Protein AF-A0A376YF10-F1 (afdb_monomer)

Solvent-accessible surface area (backbone atoms only — not comparable to full-atom values): 12530 Å² total; per-residue (Å²): 129,76,69,78,78,48,92,85,43,65,91,75,44,65,82,52,39,36,73,60,43,71,84,66,62,49,87,93,63,48,27,43,78,55,54,90,72,41,51,52,45,80,69,51,89,59,56,48,44,50,29,31,44,40,37,32,80,75,30,57,32,28,37,41,33,42,42,69,19,31,55,74,66,35,80,88,33,72,34,60,39,63,56,38,54,54,52,50,52,46,50,53,52,39,29,72,55,46,30,66,91,78,29,73,56,71,73,51,74,42,80,64,52,16,29,36,34,30,56,50,64,77,93,67,71,67,63,67,63,43,49,75,72,67,58,83,62,94,56,51,67,59,55,52,48,50,39,50,52,34,40,52,44,55,71,31,86,86,52,40,54,74,64,60,49,51,53,53,48,61,62,57,59,73,51,46,69,63,48,47,52,47,45,48,62,68,71,39,45,83,80,42,92,48,89,79,54,60,68,50,54,51,63,71,75,46,84,68,83,74,92,83,84,130

Organism: Escherichia coli (NCBI:txid562)

Mean predicted aligned error: 7.01 Å

Radius of gyration: 19.51 Å; Cα contacts (8 Å, |Δi|>4): 265; chains: 1; bounding box: 48×49×46 Å

pLDDT: mean 87.83, std 16.63, range [29.92, 98.62]

Nearest PDB structures (foldseek):
  2pyw-assembly1_A  TM=8.552E-01  e=2.090E-15  Arabidopsis thaliana
  2pyw-assembly1_B  TM=8.668E-01  e=2.159E-14  Arabidopsis thaliana
  7szc-assembly2_C  TM=5.856E-01  e=1.640E-04  Homo sapiens
  4ocv-assembly1_A  TM=5.413E-01  e=2.505E-02  Bifidobacterium longum subsp. infantis ATCC 15697 = JCM 1222 = DSM 20088
  7mon-assembly1_A  TM=5.000E-01  e=7.360E-02  Homo sapiens

Foldseek 3Di:
DAPPQFPPEDDDDQVRVLVVCVVPADPVADLDDHSVQWGWDFDDPDFFWTWIWTHHPRFIKIKIFGDQATRNVPPVGGDHLCVLVVVVVLLVLLCVFLNCVLGWAWRDADSSHSMTMTHDPPPDDDPVVVVVVVDDDPCPCVSVVSSCCRRVCCQDVNNDPPVVNVVVCVVCVVVVRVVVVCCVQPVPVVPDPDDPCVVVCCCVVDPDPDPDDD

Sequence (214 aa):
MTDSIPSGYKPLTCDTLPGYLSSRLTPSCEPGGLPEEWKVSEVGDGNLNMVFIVEGTHKTIIVKQALPWLRAGGEGWPLSLSRAGFEYNVLCQEAKYAGHTLIPQVYFYDPEMALFAMEYLTPHVILRKELINGKKFPKLAEDIGRFLAQTLFNTSDIGMSAEQKKALTAEFALNHELCKITEDLISQSPITTLNGITGLLLSWTMPSIRPGLM

Secondary structure (DSSP, 8-state):
-PPPPPTT-----TTTHHHHHTTT--TTT---S-GGG-EEEE---SSSEEEEEEE-SS-EEEEEEE-SB-GGG-TTSB--TTHHHHHHHHHHHHHHHH-TTTSPPEEEEETTTTEEEEE--TT---HHHHHHTT---TTHHHHHHHHHHHHHHHTSTTTS-HHHHHHHHHHHTTTHHHHHHHIIIIIITTTS--TTTHHHHHHHH-----S---

InterPro domains:
  IPR011009 Protein kinase-like domain superfamily [SSF56112] (7-187)

Structure (mmCIF, N/CA/C/O backbone):
data_AF-A0A376YF10-F1
#
_entry.id   AF-A0A376YF10-F1
#
loop_
_atom_site.group_PDB
_atom_site.id
_atom_site.type_symbol
_atom_site.label_atom_id
_atom_site.label_alt_id
_atom_site.label_comp_id
_atom_site.label_asym_id
_atom_site.label_entity_id
_atom_site.label_seq_id
_atom_site.pdbx_PDB_ins_code
_atom_site.Cartn_x
_atom_site.Cartn_y
_atom_site.Cartn_z
_atom_site.occupancy
_atom_site.B_iso_or_equiv
_atom_site.auth_seq_id
_atom_site.auth_comp_id
_atom_site.auth_asym_id
_atom_site.auth_atom_id
_atom_site.pdbx_PDB_model_num
ATOM 1 N N . MET A 1 1 ? 14.741 10.176 -14.445 1.00 42.62 1 MET A N 1
ATOM 2 C CA . MET A 1 1 ? 15.501 8.928 -14.639 1.00 42.62 1 MET A CA 1
ATOM 3 C C . MET A 1 1 ? 14.600 7.850 -14.088 1.00 42.62 1 MET A C 1
ATOM 5 O O . MET A 1 1 ? 14.248 7.972 -12.929 1.00 42.62 1 MET A O 1
ATOM 9 N N . THR A 1 2 ? 14.134 6.902 -14.896 1.00 54.75 2 THR A N 1
ATOM 10 C CA . THR A 1 2 ? 13.473 5.714 -14.343 1.00 54.75 2 THR A CA 1
ATOM 11 C C . THR A 1 2 ? 14.503 5.012 -13.470 1.00 54.75 2 THR A C 1
ATOM 13 O O . THR A 1 2 ? 15.605 4.750 -13.966 1.00 54.75 2 THR A O 1
ATOM 16 N N . ASP A 1 3 ? 14.194 4.771 -12.197 1.00 66.00 3 ASP A N 1
ATOM 17 C CA . ASP A 1 3 ? 15.077 3.995 -11.327 1.00 66.00 3 ASP A CA 1
ATOM 18 C C . ASP A 1 3 ? 15.477 2.707 -12.055 1.00 66.00 3 ASP A C 1
ATOM 20 O O . ASP A 1 3 ? 14.639 2.035 -12.666 1.00 66.00 3 ASP A O 1
ATOM 24 N N . SER A 1 4 ? 16.773 2.390 -12.063 1.00 80.56 4 SER A N 1
ATOM 25 C CA . SER A 1 4 ? 17.239 1.151 -12.676 1.00 80.56 4 SER A CA 1
ATOM 26 C C . SER A 1 4 ? 16.579 -0.023 -11.961 1.00 80.56 4 SER A C 1
ATOM 28 O O . SER A 1 4 ? 16.679 -0.126 -10.738 1.00 80.56 4 SER A O 1
ATOM 30 N N . ILE A 1 5 ? 15.931 -0.908 -12.719 1.00 89.75 5 ILE A N 1
ATOM 31 C CA . ILE A 1 5 ? 15.355 -2.143 -12.181 1.00 89.75 5 ILE A CA 1
ATOM 32 C C . ILE A 1 5 ? 16.485 -2.925 -11.486 1.00 89.75 5 ILE A C 1
ATOM 34 O O . ILE A 1 5 ? 17.504 -3.187 -12.135 1.00 89.75 5 ILE A O 1
ATOM 38 N N . PRO A 1 6 ? 16.349 -3.280 -10.192 1.00 92.50 6 PRO A N 1
ATOM 39 C CA . PRO A 1 6 ? 17.364 -4.058 -9.488 1.00 92.50 6 PRO A CA 1
ATOM 40 C C . PRO A 1 6 ? 17.676 -5.361 -10.231 1.00 92.50 6 PRO A C 1
ATOM 42 O O . PRO A 1 6 ? 16.772 -6.011 -10.748 1.00 92.50 6 PRO A O 1
ATOM 45 N N . SER A 1 7 ? 18.941 -5.784 -10.266 1.00 90.44 7 SER A N 1
ATOM 46 C CA . SER A 1 7 ? 19.353 -6.990 -11.009 1.00 90.44 7 SER A CA 1
ATOM 47 C C . SER A 1 7 ? 18.679 -8.276 -10.515 1.00 90.44 7 SER A C 1
ATOM 49 O O . SER A 1 7 ? 18.508 -9.214 -11.291 1.00 90.44 7 SER A O 1
ATOM 51 N N . GLY A 1 8 ? 18.294 -8.320 -9.236 1.00 92.00 8 GLY A N 1
ATOM 52 C CA . GLY A 1 8 ? 17.556 -9.427 -8.627 1.00 92.00 8 GLY A CA 1
ATOM 53 C C . GLY A 1 8 ? 16.037 -9.362 -8.812 1.00 92.00 8 GLY A C 1
ATOM 54 O O . GLY A 1 8 ? 15.356 -10.344 -8.508 1.00 92.00 8 GLY A O 1
ATOM 55 N N . TYR A 1 9 ? 15.500 -8.244 -9.311 1.00 96.38 9 TYR A N 1
ATOM 56 C CA . TYR A 1 9 ? 14.062 -8.058 -9.460 1.00 96.38 9 TYR A CA 1
ATOM 57 C C . TYR A 1 9 ? 13.489 -9.005 -10.516 1.00 96.38 9 TYR A C 1
ATOM 59 O O . TYR A 1 9 ? 13.987 -9.107 -11.6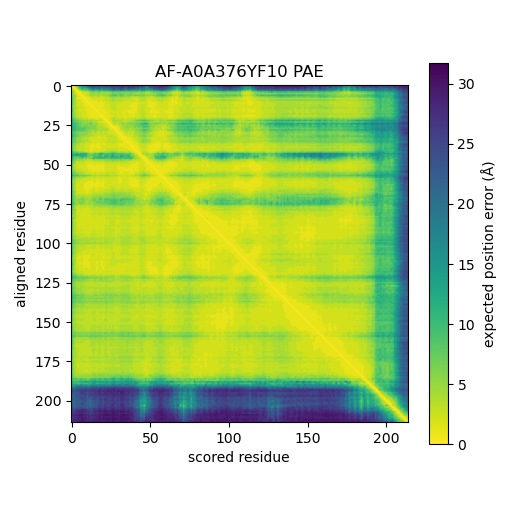39 1.00 96.38 9 TYR A O 1
ATOM 67 N N . LYS A 1 10 ? 12.367 -9.639 -10.178 1.00 95.25 10 LYS A N 1
ATOM 68 C CA . LYS A 1 10 ? 11.529 -10.374 -11.127 1.00 95.25 10 LYS A CA 1
ATOM 69 C C . LYS A 1 10 ? 10.056 -10.307 -10.712 1.00 95.25 10 LYS A C 1
ATOM 71 O O . LYS A 1 10 ? 9.764 -10.422 -9.517 1.00 95.25 10 LYS A O 1
ATOM 76 N N . PRO A 1 11 ? 9.114 -10.166 -11.660 1.00 95.69 11 PRO A N 1
ATOM 77 C CA . PRO A 1 11 ? 7.699 -10.351 -11.364 1.00 95.69 11 PRO A CA 1
ATOM 78 C C . PRO A 1 11 ? 7.460 -11.765 -10.825 1.00 95.69 11 PRO A C 1
ATOM 80 O O . PRO A 1 11 ? 7.869 -12.748 -11.446 1.00 95.69 11 PRO A O 1
ATOM 83 N N . LEU A 1 12 ? 6.834 -11.868 -9.656 1.00 97.00 12 LEU A N 1
ATOM 84 C CA . LEU A 1 12 ? 6.440 -13.148 -9.083 1.00 97.00 12 LEU A CA 1
ATOM 85 C C . LEU A 1 12 ? 5.111 -13.611 -9.683 1.00 97.00 12 LEU A C 1
ATOM 87 O O . LEU A 1 12 ? 4.303 -12.825 -10.173 1.00 97.00 12 LEU A O 1
ATOM 91 N N . THR A 1 13 ? 4.898 -14.917 -9.628 1.00 96.88 13 THR A N 1
ATOM 92 C CA . THR A 1 13 ? 3.695 -15.615 -10.092 1.00 96.88 13 THR A CA 1
ATOM 93 C C . THR A 1 13 ? 3.111 -16.432 -8.946 1.00 96.88 13 THR A C 1
ATOM 95 O O . THR A 1 13 ? 3.783 -16.646 -7.936 1.00 96.88 13 THR A O 1
ATOM 98 N N . CYS A 1 14 ? 1.892 -16.953 -9.112 1.00 97.25 14 CYS A N 1
ATOM 99 C CA . CYS A 1 14 ? 1.303 -17.874 -8.137 1.00 97.25 14 CYS A CA 1
ATOM 100 C C . CYS A 1 14 ? 2.216 -19.078 -7.835 1.00 97.25 14 CYS A C 1
ATOM 102 O O . CYS A 1 14 ? 2.284 -19.502 -6.687 1.00 97.25 14 CYS A O 1
ATOM 104 N N . ASP A 1 15 ? 2.978 -19.554 -8.825 1.00 96.75 15 ASP A N 1
ATOM 105 C CA . ASP A 1 15 ? 3.884 -20.702 -8.675 1.00 96.75 15 ASP A CA 1
ATOM 106 C C . ASP A 1 15 ? 5.210 -20.344 -7.986 1.00 96.75 15 ASP A C 1
ATOM 108 O O . ASP A 1 15 ? 5.786 -21.146 -7.255 1.00 96.75 15 ASP A O 1
ATOM 112 N N . THR A 1 16 ? 5.735 -19.139 -8.230 1.00 96.81 16 THR A N 1
ATOM 113 C CA . THR A 1 16 ? 7.063 -18.730 -7.731 1.00 96.81 16 THR A CA 1
ATOM 114 C C . THR A 1 16 ? 7.007 -18.003 -6.390 1.00 96.81 16 THR A C 1
ATOM 116 O O . THR A 1 16 ? 8.008 -17.967 -5.669 1.00 96.81 16 THR A O 1
ATOM 119 N N . LEU A 1 17 ? 5.850 -17.439 -6.035 1.00 97.00 17 LEU A N 1
ATOM 120 C CA . LEU A 1 17 ? 5.664 -16.670 -4.809 1.00 97.00 17 LEU A CA 1
ATOM 121 C C . LEU A 1 17 ? 5.880 -17.502 -3.529 1.00 97.00 17 LEU A C 1
ATOM 123 O O . LEU A 1 17 ? 6.618 -17.020 -2.667 1.00 97.00 17 LEU A O 1
ATOM 127 N N . PRO A 1 18 ? 5.346 -18.735 -3.377 1.00 96.44 18 PRO A N 1
ATOM 128 C CA . PRO A 1 18 ? 5.571 -19.525 -2.165 1.00 96.44 18 PRO A CA 1
ATOM 129 C C . PRO A 1 18 ? 7.051 -19.769 -1.865 1.00 96.44 18 PRO A C 1
ATOM 131 O O . PRO A 1 18 ? 7.511 -19.534 -0.748 1.00 96.44 18 PRO A O 1
ATOM 134 N N . GLY A 1 19 ? 7.822 -20.161 -2.886 1.00 95.31 19 GLY A N 1
ATOM 135 C CA . GLY A 1 19 ? 9.259 -20.398 -2.750 1.00 95.31 19 GLY A CA 1
ATOM 136 C C . GLY A 1 19 ? 10.055 -19.131 -2.429 1.00 95.31 19 GLY A C 1
ATOM 137 O O . GLY A 1 19 ? 11.066 -19.197 -1.739 1.00 95.31 19 GLY A O 1
ATOM 138 N N . TYR A 1 20 ? 9.600 -17.965 -2.893 1.00 95.25 20 TYR A N 1
ATOM 139 C CA . TYR A 1 20 ? 10.210 -16.685 -2.534 1.00 95.25 20 TYR A CA 1
ATOM 140 C C . TYR A 1 20 ? 9.914 -16.280 -1.077 1.00 95.25 20 TYR A C 1
ATOM 142 O O . TYR A 1 20 ? 10.802 -15.774 -0.382 1.00 95.25 20 TYR A O 1
ATOM 150 N N . LEU A 1 21 ? 8.683 -16.504 -0.608 1.00 94.88 21 LEU A N 1
ATOM 151 C CA . LEU A 1 21 ? 8.243 -16.135 0.739 1.00 94.88 21 LEU A CA 1
ATOM 152 C C . LEU A 1 21 ? 8.792 -17.064 1.828 1.00 94.88 21 LEU A C 1
ATOM 154 O O . LEU A 1 21 ? 9.070 -16.594 2.929 1.00 94.88 21 LEU A O 1
ATOM 158 N N . SER A 1 22 ? 8.980 -18.354 1.541 1.00 90.62 22 SER A N 1
ATOM 159 C CA . SER A 1 22 ? 9.376 -19.367 2.535 1.00 90.62 22 SER A CA 1
ATOM 160 C C . SER A 1 22 ? 10.639 -19.017 3.331 1.00 90.62 22 SER A C 1
ATOM 162 O O . SER A 1 22 ? 10.762 -19.408 4.487 1.00 90.62 22 SER A O 1
ATOM 164 N N . SER A 1 23 ? 11.556 -18.236 2.754 1.00 86.88 23 SER A N 1
ATOM 165 C CA . SER A 1 23 ? 12.791 -17.801 3.413 1.00 86.88 23 SER A CA 1
ATOM 166 C C . SER A 1 23 ? 12.739 -16.381 3.999 1.00 86.88 23 SER A C 1
ATOM 168 O O . SER A 1 23 ? 13.775 -15.868 4.417 1.00 86.88 23 SER A O 1
ATOM 170 N N . ARG A 1 24 ? 11.590 -15.695 3.942 1.00 87.38 24 ARG A N 1
ATOM 171 C CA . ARG A 1 24 ? 11.443 -14.259 4.276 1.00 87.38 24 ARG A CA 1
ATOM 172 C C . ARG A 1 24 ? 10.329 -13.962 5.273 1.00 87.38 24 ARG A C 1
ATOM 174 O O . ARG A 1 24 ? 10.275 -12.858 5.810 1.00 87.38 24 ARG A O 1
ATOM 181 N N . LEU A 1 25 ? 9.431 -14.915 5.506 1.00 85.00 25 LEU A N 1
ATOM 182 C CA . LEU A 1 25 ? 8.339 -14.736 6.451 1.00 85.00 25 LEU A CA 1
ATOM 183 C C . LEU A 1 25 ? 8.857 -14.775 7.889 1.00 85.00 25 LEU A C 1
ATOM 185 O O . LEU A 1 25 ? 9.733 -15.559 8.247 1.00 85.00 25 LEU A O 1
ATOM 189 N N . THR A 1 26 ? 8.282 -13.912 8.716 1.00 84.56 26 THR A N 1
ATOM 190 C CA . THR A 1 26 ? 8.461 -13.958 10.166 1.00 84.56 26 THR A CA 1
ATOM 191 C C . THR A 1 26 ? 7.311 -14.758 10.784 1.00 84.56 26 THR A C 1
ATOM 193 O O . THR A 1 26 ? 6.249 -14.871 10.165 1.00 84.56 26 THR A O 1
ATOM 196 N N . PRO A 1 27 ? 7.447 -15.257 12.027 1.00 84.12 27 PRO A N 1
ATOM 197 C CA . PRO A 1 27 ? 6.371 -16.006 12.680 1.00 84.12 27 PRO A CA 1
ATOM 198 C C . PRO A 1 27 ? 5.035 -15.248 12.765 1.00 84.12 27 PRO A C 1
ATOM 200 O O . PRO A 1 27 ? 3.975 -15.858 12.847 1.00 84.12 27 PRO A O 1
ATOM 203 N N . SER A 1 28 ? 5.052 -13.909 12.734 1.00 83.00 28 SER A N 1
ATOM 204 C CA . SER A 1 28 ? 3.830 -13.098 12.788 1.00 83.00 28 SER A CA 1
ATOM 205 C C . SER A 1 28 ? 3.033 -13.105 11.480 1.00 83.00 28 SER A C 1
ATOM 207 O O . SER A 1 28 ? 1.847 -12.766 11.493 1.00 83.00 28 SER A O 1
ATOM 209 N N . CYS A 1 29 ? 3.643 -13.486 10.357 1.00 87.38 29 CYS A N 1
ATOM 210 C CA . CYS A 1 29 ? 3.021 -13.490 9.034 1.00 87.38 29 CYS A CA 1
ATOM 211 C C . CYS A 1 29 ? 3.078 -14.841 8.324 1.00 87.38 29 CYS A C 1
ATOM 213 O O . CYS A 1 29 ? 2.695 -14.922 7.161 1.00 87.38 29 CYS A O 1
ATOM 215 N N . GLU A 1 30 ? 3.511 -15.889 9.016 1.00 90.88 30 GLU A N 1
ATOM 216 C CA . GLU A 1 30 ? 3.603 -17.235 8.469 1.00 90.88 30 GLU A CA 1
ATOM 217 C C . GLU A 1 30 ? 2.201 -17.807 8.162 1.00 90.88 30 GLU A C 1
ATOM 219 O O . GLU A 1 30 ? 1.379 -17.930 9.075 1.00 90.88 30 GLU A O 1
ATOM 224 N N . PRO A 1 31 ? 1.897 -18.167 6.896 1.00 92.31 31 PRO A N 1
ATOM 225 C CA . PRO A 1 31 ? 0.623 -18.792 6.530 1.00 92.31 31 PRO A CA 1
ATOM 226 C C . PRO A 1 31 ? 0.410 -20.169 7.180 1.00 92.31 31 PRO A C 1
ATOM 228 O O . PRO A 1 31 ? -0.731 -20.591 7.384 1.00 92.31 31 PRO A O 1
ATOM 231 N N . GLY A 1 32 ? 1.501 -20.856 7.532 1.00 91.88 32 GLY A N 1
ATOM 232 C CA . GLY A 1 32 ? 1.520 -22.210 8.083 1.00 91.88 32 GLY A CA 1
ATOM 233 C C . GLY A 1 32 ? 1.368 -23.302 7.017 1.00 91.88 32 GLY A C 1
ATOM 234 O O . GLY A 1 32 ? 0.804 -23.072 5.947 1.00 91.88 32 GLY A O 1
ATOM 235 N N . GLY A 1 33 ? 1.840 -24.514 7.327 1.00 92.06 33 GLY A N 1
ATOM 236 C CA . GLY A 1 33 ? 1.990 -25.595 6.340 1.00 92.06 33 GLY A CA 1
ATOM 237 C C . GLY A 1 33 ? 3.233 -25.405 5.469 1.00 92.06 33 GLY A C 1
ATOM 238 O O . GLY A 1 33 ? 3.975 -24.434 5.642 1.00 92.06 33 GLY A O 1
ATOM 239 N N . LEU A 1 34 ? 3.472 -26.334 4.547 1.00 93.19 34 LEU A N 1
ATOM 240 C CA . LEU A 1 34 ? 4.597 -26.227 3.617 1.00 93.19 34 LEU A CA 1
ATOM 241 C C . LEU A 1 34 ? 4.269 -25.231 2.485 1.00 93.19 34 LEU A C 1
ATOM 243 O O . LEU A 1 34 ? 3.105 -25.136 2.092 1.00 93.19 34 LEU A O 1
ATOM 247 N N . PRO A 1 35 ? 5.249 -24.489 1.932 1.00 93.50 35 PRO A N 1
ATOM 248 C CA . PRO A 1 35 ? 5.003 -23.526 0.853 1.00 93.50 35 PRO A CA 1
ATOM 249 C C . PRO A 1 35 ? 4.259 -24.109 -0.360 1.00 93.50 35 PRO A C 1
ATOM 251 O O . PRO A 1 35 ? 3.420 -23.438 -0.952 1.00 93.50 35 PRO A O 1
ATOM 254 N N . GLU A 1 36 ? 4.527 -25.364 -0.716 1.00 93.75 36 GLU A N 1
ATOM 255 C CA . GLU A 1 36 ? 3.853 -26.104 -1.789 1.00 93.75 36 GLU A CA 1
ATOM 256 C C . GLU A 1 36 ? 2.374 -26.428 -1.512 1.00 93.75 36 GLU A C 1
ATOM 258 O O . GLU A 1 36 ? 1.634 -26.759 -2.436 1.00 93.75 36 GLU A O 1
ATOM 263 N N . GLU A 1 37 ? 1.930 -26.328 -0.258 1.00 94.62 37 GLU A N 1
ATOM 264 C CA . GLU A 1 37 ? 0.535 -26.534 0.148 1.00 94.62 37 GLU A CA 1
ATOM 265 C C . GLU A 1 37 ? -0.274 -25.231 0.117 1.00 94.62 37 GLU A C 1
ATOM 267 O O . GLU A 1 37 ? -1.506 -25.262 0.217 1.00 94.62 37 GLU A O 1
ATOM 272 N N . TRP A 1 38 ? 0.394 -24.078 0.001 1.00 97.38 38 TRP A N 1
ATOM 273 C CA . TRP A 1 38 ? -0.282 -22.788 -0.000 1.00 97.38 38 TRP A CA 1
ATOM 274 C C . TRP A 1 38 ? -1.108 -22.603 -1.265 1.00 97.38 38 TRP A C 1
ATOM 276 O O . TRP A 1 38 ? -0.650 -22.827 -2.386 1.00 97.38 38 TRP A O 1
ATOM 286 N N . LYS A 1 39 ? -2.332 -22.105 -1.091 1.00 97.81 39 LYS A N 1
ATOM 287 C CA . LYS A 1 39 ? -3.155 -21.670 -2.218 1.00 97.81 39 LYS A CA 1
ATOM 288 C C . LYS A 1 39 ? -2.840 -20.215 -2.503 1.00 97.81 39 LYS A C 1
ATOM 290 O O . LYS A 1 39 ? -3.058 -19.349 -1.656 1.00 97.81 39 LYS A O 1
ATOM 295 N N . VAL A 1 40 ? -2.331 -19.953 -3.701 1.00 98.06 40 VAL A N 1
ATOM 296 C CA . VAL A 1 40 ? -2.000 -18.602 -4.147 1.00 98.06 40 VAL A CA 1
ATOM 297 C C . VAL A 1 40 ? -2.909 -18.202 -5.294 1.00 98.06 40 VAL A C 1
ATOM 299 O O . VAL A 1 40 ? -3.003 -18.908 -6.295 1.00 98.06 40 VAL A O 1
ATOM 302 N N . SER A 1 41 ? -3.549 -17.045 -5.169 1.00 97.44 41 SER A N 1
ATOM 303 C CA . SER A 1 41 ? -4.356 -16.451 -6.236 1.00 97.44 41 SER A CA 1
ATOM 304 C C . SER A 1 41 ? -3.977 -14.992 -6.442 1.00 97.44 41 SER A C 1
ATOM 306 O O . SER A 1 41 ? -3.793 -14.253 -5.480 1.00 97.44 41 SER A O 1
ATOM 308 N N . GLU A 1 42 ? -3.838 -14.569 -7.697 1.00 96.06 42 GLU A N 1
ATOM 309 C CA . GLU A 1 42 ? -3.688 -13.155 -8.043 1.00 96.06 42 GLU A CA 1
ATOM 310 C C . GLU A 1 42 ? -5.084 -12.544 -8.211 1.00 96.06 42 GLU A C 1
ATOM 312 O O . GLU A 1 42 ? -5.909 -13.062 -8.962 1.00 96.06 42 GLU A O 1
ATOM 317 N N . VAL A 1 43 ? -5.370 -11.480 -7.463 1.00 90.88 43 VAL A N 1
ATOM 318 C CA . VAL A 1 43 ? -6.711 -10.887 -7.329 1.00 90.88 43 VAL A CA 1
ATOM 319 C C . VAL A 1 43 ? -6.735 -9.382 -7.580 1.00 90.88 43 VAL A C 1
ATOM 321 O O . VAL A 1 43 ? -7.729 -8.723 -7.276 1.00 90.88 43 VAL A O 1
ATOM 324 N N . GLY A 1 44 ? -5.646 -8.801 -8.086 1.00 77.88 44 GLY A N 1
ATOM 325 C CA . GLY A 1 44 ? -5.567 -7.367 -8.312 1.00 77.88 44 GLY A CA 1
ATOM 326 C C . GLY A 1 44 ? -6.583 -6.906 -9.357 1.00 77.88 44 GLY A C 1
ATOM 327 O O . GLY A 1 44 ? -6.384 -7.100 -10.552 1.00 77.88 44 GLY A O 1
ATOM 328 N N . ASP A 1 45 ? -7.637 -6.224 -8.906 1.00 74.06 45 ASP A N 1
ATOM 329 C CA . ASP A 1 45 ? -8.606 -5.510 -9.751 1.00 74.06 45 ASP A CA 1
ATOM 330 C C . ASP A 1 45 ? -8.204 -4.039 -9.993 1.00 74.06 45 ASP A C 1
ATOM 332 O O . ASP A 1 45 ? -8.984 -3.244 -10.517 1.00 74.06 45 ASP A O 1
ATOM 336 N N . GLY A 1 46 ? -6.974 -3.676 -9.606 1.00 74.69 46 GLY A N 1
ATOM 337 C CA . GLY A 1 46 ? -6.410 -2.332 -9.699 1.00 74.69 46 GLY A CA 1
ATOM 338 C C . GLY A 1 46 ? -5.424 -2.134 -10.856 1.00 74.69 46 GLY A C 1
ATOM 339 O O . GLY A 1 46 ? -4.877 -3.071 -11.432 1.00 74.69 46 GLY A O 1
ATOM 340 N N . ASN A 1 47 ? -5.134 -0.867 -11.154 1.00 81.31 47 ASN A N 1
ATOM 341 C CA . ASN A 1 47 ? -4.458 -0.477 -12.396 1.00 81.31 47 ASN A CA 1
ATOM 342 C C . ASN A 1 47 ? -2.921 -0.540 -12.364 1.00 81.31 47 ASN A C 1
ATOM 344 O O . ASN A 1 47 ? -2.299 -0.389 -13.414 1.00 81.31 47 ASN A O 1
ATOM 348 N N . LEU A 1 48 ? -2.294 -0.691 -11.189 1.00 85.88 48 LEU A N 1
ATOM 349 C CA . LEU A 1 48 ? -0.849 -0.444 -11.019 1.00 85.88 48 LEU A CA 1
ATOM 350 C C . LEU A 1 48 ? -0.020 -1.674 -10.634 1.00 85.88 48 LEU A C 1
ATOM 352 O O . LEU A 1 48 ? 1.092 -1.825 -11.136 1.00 85.88 48 LEU A O 1
ATOM 356 N N . ASN A 1 49 ? -0.513 -2.507 -9.717 1.00 92.19 49 ASN A N 1
ATOM 357 C CA . ASN A 1 49 ? 0.296 -3.514 -9.022 1.00 92.19 49 ASN A CA 1
ATOM 358 C C . ASN A 1 49 ? -0.361 -4.902 -9.113 1.00 92.19 49 ASN A C 1
ATOM 360 O O . ASN A 1 49 ? -1.565 -5.017 -9.366 1.00 92.19 49 ASN A O 1
ATOM 364 N N . MET A 1 50 ? 0.431 -5.949 -8.884 1.00 95.12 50 MET A N 1
ATOM 365 C CA . MET A 1 50 ? -0.074 -7.304 -8.652 1.00 95.12 50 MET A CA 1
ATOM 366 C C . MET A 1 50 ? -0.428 -7.466 -7.176 1.00 95.12 50 MET A C 1
ATOM 368 O O . MET A 1 50 ? 0.282 -6.945 -6.310 1.00 95.12 50 MET A O 1
ATOM 372 N N . VAL A 1 51 ? -1.523 -8.170 -6.895 1.00 96.94 51 VAL A N 1
ATOM 373 C CA . VAL A 1 51 ? -1.968 -8.460 -5.527 1.00 96.94 51 VAL A CA 1
ATOM 374 C C . VAL A 1 51 ? -2.260 -9.945 -5.434 1.00 96.94 51 VAL A C 1
ATOM 376 O O . VAL A 1 51 ? -3.129 -10.446 -6.139 1.00 96.94 51 VAL A O 1
ATOM 379 N N . PHE A 1 52 ? -1.555 -10.638 -4.552 1.00 97.62 52 PHE A N 1
ATOM 380 C CA . PHE A 1 52 ? -1.721 -12.061 -4.314 1.00 97.62 52 PHE A CA 1
ATOM 381 C C . PHE A 1 52 ? -2.376 -12.291 -2.957 1.00 97.62 52 PHE A C 1
ATOM 383 O O . PHE A 1 52 ? -1.950 -11.707 -1.961 1.00 97.62 52 PHE A O 1
ATOM 390 N N . ILE A 1 53 ? -3.374 -13.167 -2.909 1.00 97.69 53 ILE A N 1
ATOM 391 C CA . ILE A 1 53 ? -3.813 -13.816 -1.675 1.00 97.69 53 ILE A CA 1
ATOM 392 C C . ILE A 1 53 ? -2.981 -15.088 -1.524 1.00 97.69 53 ILE A C 1
ATOM 394 O O . ILE A 1 53 ? -2.911 -15.886 -2.459 1.00 97.6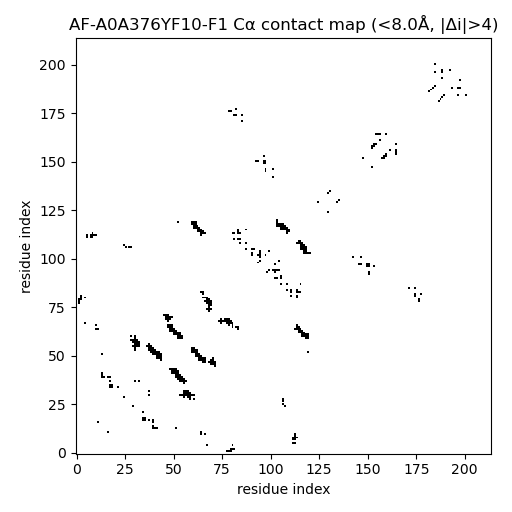9 53 ILE A O 1
ATOM 398 N N . VAL A 1 54 ? -2.364 -15.270 -0.358 1.00 97.75 54 VAL A N 1
ATOM 399 C CA . VAL A 1 54 ? -1.619 -16.480 0.011 1.00 97.75 54 VAL A CA 1
ATOM 400 C C . VAL A 1 54 ? -2.310 -17.111 1.212 1.00 97.75 54 VAL A C 1
ATOM 402 O O . VAL A 1 54 ? -2.254 -16.569 2.317 1.00 97.75 54 VAL A O 1
ATOM 405 N N . GLU A 1 55 ? -2.989 -18.234 0.993 1.00 97.62 55 GLU A N 1
ATOM 406 C CA . GLU A 1 55 ? -3.697 -18.994 2.025 1.00 97.62 55 GLU A CA 1
ATOM 407 C C . GLU A 1 55 ? -2.858 -20.198 2.456 1.00 97.62 55 GLU A C 1
ATOM 409 O O . GLU A 1 55 ? -2.612 -21.105 1.659 1.00 97.62 55 GLU A O 1
ATOM 414 N N . GLY A 1 56 ? -2.444 -20.212 3.723 1.00 96.12 56 GLY A N 1
ATOM 415 C CA . GLY A 1 56 ? -1.868 -21.387 4.369 1.00 96.12 56 GLY A CA 1
ATOM 416 C C . GLY A 1 56 ? -2.858 -22.053 5.321 1.00 96.12 56 GLY A C 1
ATOM 417 O O . GLY A 1 56 ? -4.050 -21.749 5.342 1.00 96.12 56 GLY A O 1
ATOM 418 N N . THR A 1 57 ? -2.359 -22.980 6.134 1.00 94.94 57 THR A N 1
ATOM 419 C CA . THR A 1 57 ? -3.193 -23.755 7.071 1.00 94.94 57 THR A CA 1
ATOM 420 C C . THR A 1 57 ? -3.634 -22.968 8.308 1.00 94.94 57 THR A C 1
ATOM 422 O O . THR A 1 57 ? -4.633 -23.323 8.928 1.00 94.94 57 THR A O 1
ATOM 425 N N . HIS A 1 58 ? -2.906 -21.911 8.670 1.00 91.62 58 HIS A N 1
ATOM 426 C CA . HIS A 1 58 ? -3.125 -21.136 9.896 1.00 91.62 58 HIS A CA 1
ATOM 427 C C . HIS A 1 58 ? -3.531 -19.691 9.616 1.00 91.62 58 HIS A C 1
ATOM 429 O O . HIS A 1 58 ? -4.291 -19.101 10.385 1.00 91.62 58 HIS A O 1
ATOM 435 N N . LYS A 1 59 ? -3.003 -19.100 8.541 1.00 94.12 59 LYS A N 1
ATOM 436 C CA . LYS A 1 59 ? -3.174 -17.682 8.240 1.00 94.12 59 LYS A CA 1
ATOM 437 C C . LYS A 1 59 ? -3.243 -17.438 6.737 1.00 94.12 59 LYS A C 1
ATOM 439 O O . LYS A 1 59 ? -2.632 -18.145 5.937 1.00 94.12 59 LYS A O 1
ATOM 444 N N . THR A 1 60 ? -3.961 -16.382 6.376 1.00 97.12 60 THR A N 1
ATOM 445 C CA . THR A 1 60 ? -3.986 -15.828 5.024 1.00 97.12 60 THR A CA 1
ATOM 446 C C . THR A 1 60 ? -3.348 -14.448 5.045 1.00 97.12 60 THR A C 1
ATOM 448 O O . THR A 1 60 ? -3.639 -13.641 5.932 1.00 97.12 60 THR A O 1
ATOM 451 N N . ILE A 1 61 ? -2.488 -14.169 4.071 1.00 96.94 61 ILE A N 1
ATOM 452 C CA . ILE A 1 61 ? -1.834 -12.867 3.912 1.00 96.94 61 ILE A CA 1
ATOM 453 C C . ILE A 1 61 ? -2.049 -12.323 2.502 1.00 96.94 61 ILE A C 1
ATOM 455 O O . ILE A 1 61 ? -2.319 -13.074 1.562 1.00 96.94 61 ILE A O 1
ATOM 459 N N . ILE A 1 62 ? -1.902 -11.009 2.362 1.00 97.50 62 ILE A N 1
ATOM 460 C CA . ILE A 1 62 ? -1.805 -10.342 1.069 1.00 97.50 62 ILE A CA 1
ATOM 461 C C . ILE A 1 62 ? -0.344 -10.070 0.761 1.00 97.50 62 ILE A C 1
ATOM 463 O O . ILE A 1 62 ? 0.390 -9.596 1.622 1.00 97.50 62 ILE A O 1
ATOM 467 N N . VAL A 1 63 ? 0.059 -10.299 -0.483 1.00 97.50 63 VAL A N 1
ATOM 468 C CA . VAL A 1 63 ? 1.343 -9.840 -1.007 1.00 97.50 63 VAL A CA 1
ATOM 469 C C . VAL A 1 63 ? 1.098 -8.903 -2.173 1.00 97.50 63 VAL A C 1
ATOM 471 O O . VAL A 1 63 ? 0.416 -9.259 -3.131 1.00 97.50 63 VAL A O 1
ATOM 474 N N . LYS A 1 64 ? 1.658 -7.699 -2.101 1.00 97.56 64 LYS A N 1
ATOM 475 C CA . LYS A 1 64 ? 1.560 -6.701 -3.163 1.00 97.56 64 LYS A CA 1
ATOM 476 C C . LYS A 1 64 ? 2.928 -6.488 -3.785 1.00 97.56 64 LYS A C 1
ATOM 478 O O . LYS A 1 64 ? 3.889 -6.252 -3.061 1.00 97.56 64 LYS A O 1
ATOM 483 N N . GLN A 1 65 ? 3.000 -6.539 -5.113 1.00 97.88 65 GLN A N 1
ATOM 484 C CA . GLN A 1 65 ? 4.231 -6.298 -5.864 1.00 97.88 65 GLN A CA 1
ATOM 485 C C . GLN A 1 65 ? 4.006 -5.240 -6.946 1.00 97.88 65 GLN A C 1
ATOM 487 O O . GLN A 1 65 ? 3.062 -5.332 -7.740 1.00 97.88 65 GLN A O 1
ATOM 492 N N . ALA A 1 66 ? 4.879 -4.235 -6.996 1.00 96.62 66 ALA A N 1
ATOM 493 C CA . ALA A 1 66 ? 4.919 -3.288 -8.104 1.00 96.62 66 ALA A CA 1
ATOM 494 C C . ALA A 1 66 ? 5.602 -3.906 -9.333 1.00 96.62 66 ALA A C 1
ATOM 496 O O . ALA A 1 66 ? 6.579 -4.641 -9.208 1.00 96.62 66 ALA A O 1
ATOM 497 N N . LEU A 1 67 ? 5.098 -3.575 -10.524 1.00 94.50 67 LEU A N 1
ATOM 498 C CA . LEU A 1 67 ? 5.735 -3.862 -11.816 1.00 94.50 67 LEU A CA 1
ATOM 499 C C . LEU A 1 67 ? 6.532 -2.635 -12.293 1.00 94.50 67 LEU A C 1
ATOM 501 O O . LEU A 1 67 ? 6.135 -1.515 -11.968 1.00 94.50 67 LEU A O 1
ATOM 505 N N . PRO A 1 68 ? 7.601 -2.772 -13.099 1.00 93.75 68 PRO A N 1
ATOM 506 C CA . PRO A 1 68 ? 8.351 -1.617 -13.607 1.00 93.75 68 PRO A CA 1
ATOM 507 C C . PRO A 1 68 ? 7.602 -0.849 -14.716 1.00 93.75 68 PRO A C 1
ATOM 509 O O . PRO A 1 68 ? 8.159 0.005 -15.404 1.00 93.75 68 PRO A O 1
ATOM 512 N N . TRP A 1 69 ? 6.315 -1.144 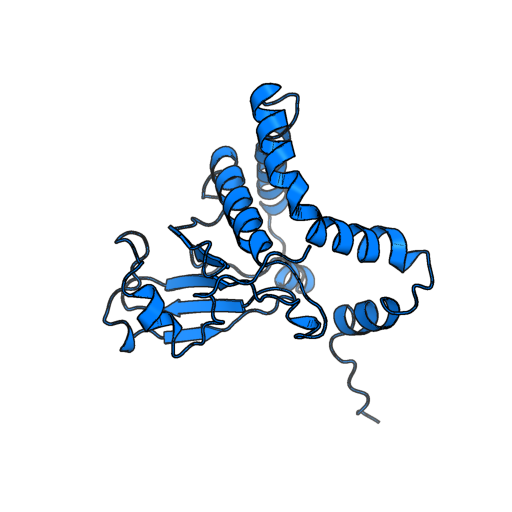-14.878 1.00 90.44 69 TRP A N 1
ATOM 513 C CA . TRP A 1 69 ? 5.362 -0.456 -15.726 1.00 90.44 69 TRP A CA 1
ATOM 514 C C . TRP A 1 69 ? 4.005 -0.365 -15.028 1.00 90.44 69 TRP A C 1
ATOM 516 O O . TRP A 1 69 ? 3.738 -1.011 -14.007 1.00 90.44 69 TRP A O 1
ATOM 526 N N . LEU A 1 70 ? 3.127 0.444 -15.602 1.00 86.12 70 LEU A N 1
ATOM 527 C CA . LEU A 1 70 ? 1.744 0.562 -15.181 1.00 86.12 70 LEU A CA 1
ATOM 528 C C . LEU A 1 70 ? 0.941 -0.645 -15.691 1.00 86.12 70 LEU A C 1
ATOM 530 O O . LEU A 1 70 ? 0.773 -0.818 -16.896 1.00 86.12 70 LEU A O 1
ATOM 534 N N . ARG A 1 71 ? 0.384 -1.465 -14.788 1.00 84.75 71 ARG A N 1
ATOM 535 C CA . ARG A 1 71 ? -0.307 -2.725 -15.138 1.00 84.75 71 ARG A CA 1
ATOM 536 C C . ARG A 1 71 ? -1.404 -2.566 -16.203 1.00 84.75 71 ARG A C 1
ATOM 538 O O . ARG A 1 71 ? -1.396 -3.310 -17.175 1.00 84.75 71 ARG A O 1
ATOM 545 N N . ALA A 1 72 ? -2.312 -1.602 -16.056 1.00 82.06 72 ALA A N 1
ATOM 546 C CA . ALA A 1 72 ? -3.392 -1.354 -17.020 1.00 82.06 72 ALA A CA 1
ATOM 547 C C . ALA A 1 72 ? -2.916 -0.811 -18.386 1.00 82.06 72 ALA A C 1
ATOM 549 O O . ALA A 1 72 ? -3.644 -0.922 -19.368 1.00 82.06 72 ALA A O 1
ATOM 550 N N . GLY A 1 73 ? -1.719 -0.216 -18.456 1.00 75.88 73 GLY A N 1
ATOM 551 C CA . GLY A 1 73 ? -1.113 0.289 -19.695 1.00 75.88 73 GLY A CA 1
ATOM 552 C C . GLY A 1 73 ? -0.120 -0.678 -20.347 1.00 75.88 73 GLY A C 1
ATOM 553 O O . GLY A 1 73 ? 0.284 -0.456 -21.485 1.00 75.88 73 GLY A O 1
ATOM 554 N N . GLY A 1 74 ? 0.265 -1.744 -19.640 1.00 81.44 74 GLY A N 1
ATOM 555 C CA . GLY A 1 74 ? 1.293 -2.687 -20.071 1.00 81.44 74 GLY A CA 1
ATOM 556 C C . GLY A 1 74 ? 2.708 -2.098 -20.066 1.00 81.44 74 GLY A C 1
ATOM 557 O O . GLY A 1 74 ? 2.939 -0.968 -19.638 1.00 81.44 74 GLY A O 1
ATOM 558 N N . GLU A 1 75 ? 3.668 -2.880 -20.564 1.00 82.56 75 GLU A N 1
ATOM 559 C CA . GLU A 1 75 ? 5.104 -2.542 -20.578 1.00 82.56 75 GLU A CA 1
ATOM 560 C C . GLU A 1 75 ? 5.435 -1.250 -21.342 1.00 82.56 75 GLU A C 1
ATOM 562 O O . GLU A 1 75 ? 6.453 -0.614 -21.080 1.00 82.56 75 GLU A O 1
ATOM 567 N N . GLY A 1 76 ? 4.550 -0.820 -22.249 1.00 83.44 76 GLY A N 1
ATOM 568 C CA . GLY A 1 76 ? 4.681 0.438 -22.987 1.00 83.44 76 GLY A CA 1
ATOM 569 C C . GLY A 1 76 ? 4.574 1.694 -22.119 1.00 83.44 76 GLY A C 1
ATOM 570 O O . GLY A 1 76 ? 4.813 2.792 -22.622 1.00 83.44 76 GLY A O 1
ATOM 571 N N . TRP A 1 77 ? 4.240 1.552 -20.831 1.00 83.81 77 TRP A N 1
ATOM 572 C CA . TRP A 1 77 ? 4.156 2.664 -19.894 1.00 83.81 77 TRP A CA 1
ATOM 573 C C . TRP A 1 77 ? 5.019 2.430 -18.646 1.00 83.81 77 TRP A C 1
ATOM 575 O O . TRP A 1 77 ? 4.521 1.943 -17.626 1.00 83.81 77 TRP A O 1
ATOM 585 N N . PRO A 1 78 ? 6.322 2.761 -18.718 1.00 90.19 78 PRO A N 1
ATOM 586 C CA . PRO A 1 78 ? 7.246 2.594 -17.604 1.00 90.19 78 PRO A CA 1
ATOM 587 C C . PRO A 1 78 ? 6.789 3.365 -16.367 1.00 90.19 78 PRO A C 1
ATOM 589 O O . PRO A 1 78 ? 6.297 4.490 -16.474 1.00 90.19 78 PRO A O 1
ATOM 592 N N . LEU A 1 79 ? 6.968 2.757 -15.198 1.00 91.12 79 LEU A N 1
ATOM 593 C CA . LEU A 1 79 ? 6.624 3.364 -13.918 1.00 91.12 79 LEU A CA 1
ATOM 594 C C . LEU A 1 79 ? 7.555 2.832 -12.831 1.00 91.12 79 LEU A C 1
ATOM 596 O O . LEU A 1 79 ? 7.672 1.615 -12.664 1.00 91.12 79 LEU A O 1
ATOM 600 N N . SER A 1 80 ? 8.187 3.731 -12.075 1.00 93.25 80 SER A N 1
ATOM 601 C CA . SER A 1 80 ? 9.209 3.354 -11.097 1.00 93.25 80 SER A CA 1
ATOM 602 C C . SER A 1 80 ? 8.685 2.396 -10.025 1.00 93.25 80 SER A C 1
ATOM 604 O O . SER A 1 80 ? 7.580 2.546 -9.489 1.00 93.25 80 SER A O 1
ATOM 606 N N . LEU A 1 81 ? 9.519 1.410 -9.686 1.00 95.88 81 LEU A N 1
ATOM 607 C CA . LEU A 1 81 ? 9.295 0.448 -8.610 1.00 95.88 81 LEU A CA 1
ATOM 608 C C . LEU A 1 81 ? 9.322 1.094 -7.215 1.00 95.88 81 LEU A C 1
ATOM 610 O O . LEU A 1 81 ? 8.693 0.564 -6.298 1.00 95.88 81 LEU A O 1
ATOM 614 N N . SER A 1 82 ? 9.975 2.254 -7.055 1.00 94.62 82 SER A N 1
ATOM 615 C CA . SER A 1 82 ? 10.101 2.953 -5.764 1.00 94.62 82 SER A CA 1
ATOM 616 C C . SER A 1 82 ? 8.751 3.316 -5.136 1.00 94.62 82 SER A C 1
ATOM 618 O O . SER A 1 82 ? 8.644 3.420 -3.913 1.00 94.62 82 SER A O 1
ATOM 620 N N . ARG A 1 83 ? 7.678 3.372 -5.940 1.00 95.38 83 ARG A N 1
ATOM 621 C CA . ARG A 1 83 ? 6.293 3.525 -5.467 1.00 95.38 83 ARG A CA 1
ATOM 622 C C . ARG A 1 83 ? 5.848 2.478 -4.447 1.00 95.38 83 ARG A C 1
ATOM 624 O O . ARG A 1 83 ? 5.033 2.804 -3.590 1.00 95.38 83 ARG A O 1
ATOM 631 N N . ALA A 1 84 ? 6.371 1.251 -4.511 1.00 96.88 84 ALA A N 1
ATOM 632 C CA . ALA A 1 84 ? 6.083 0.235 -3.497 1.00 96.88 84 ALA A CA 1
ATOM 633 C C . ALA A 1 84 ? 6.653 0.637 -2.128 1.00 96.88 84 ALA A C 1
ATOM 635 O O . ALA A 1 84 ? 6.000 0.433 -1.109 1.00 96.88 84 ALA A O 1
ATOM 636 N N . GLY A 1 85 ? 7.833 1.266 -2.118 1.00 96.88 85 GLY A N 1
ATOM 637 C CA . GLY A 1 85 ? 8.452 1.818 -0.916 1.00 96.88 85 GLY A CA 1
ATOM 638 C C . GLY A 1 85 ? 7.671 2.999 -0.352 1.00 96.88 85 GLY A C 1
ATOM 639 O O . GLY A 1 85 ? 7.432 3.041 0.849 1.00 96.88 85 GLY A O 1
ATOM 640 N N . PHE A 1 86 ? 7.189 3.911 -1.203 1.00 97.56 86 PHE A N 1
ATOM 641 C CA . PHE A 1 86 ? 6.313 4.996 -0.742 1.00 97.56 86 PHE A CA 1
ATOM 642 C C . PHE A 1 86 ? 5.001 4.466 -0.157 1.00 97.56 86 PHE A C 1
ATOM 644 O O . PHE A 1 86 ? 4.569 4.954 0.883 1.00 97.56 86 PHE A O 1
ATOM 651 N N . GLU A 1 87 ? 4.385 3.455 -0.779 1.00 98.06 87 GLU A N 1
ATOM 652 C CA . GLU A 1 87 ? 3.181 2.812 -0.241 1.00 98.06 87 GLU A CA 1
ATOM 653 C C . GLU A 1 87 ? 3.449 2.162 1.123 1.00 98.06 87 GLU A C 1
ATOM 655 O O . GLU A 1 87 ? 2.709 2.410 2.074 1.00 98.06 87 GLU A O 1
ATOM 660 N N . TYR A 1 88 ? 4.536 1.396 1.243 1.00 97.81 88 TYR A N 1
ATOM 661 C CA . TYR A 1 88 ? 4.974 0.823 2.513 1.00 97.81 88 TYR A CA 1
ATOM 662 C C . TYR A 1 88 ? 5.175 1.903 3.589 1.00 97.81 88 TYR A C 1
ATOM 664 O O . TYR A 1 88 ? 4.607 1.808 4.679 1.00 97.81 88 TYR A O 1
ATOM 672 N N . ASN A 1 89 ? 5.920 2.967 3.271 1.00 96.94 89 ASN A N 1
ATOM 673 C CA . ASN A 1 89 ? 6.226 4.038 4.217 1.00 96.94 89 ASN A CA 1
ATOM 674 C C . ASN A 1 89 ? 4.962 4.790 4.654 1.00 96.94 89 ASN A C 1
ATOM 676 O O . ASN A 1 89 ? 4.813 5.076 5.843 1.00 96.94 89 ASN A O 1
ATOM 680 N N . VAL A 1 90 ? 4.028 5.072 3.735 1.00 97.56 90 VAL A N 1
ATOM 681 C CA . VAL A 1 90 ? 2.735 5.688 4.080 1.00 97.56 90 VAL A CA 1
ATOM 682 C C . VAL A 1 90 ? 1.932 4.776 4.996 1.00 97.56 90 VAL A C 1
ATOM 684 O O . VAL A 1 90 ? 1.504 5.246 6.043 1.00 97.56 90 VAL A O 1
ATOM 687 N N . LEU A 1 91 ? 1.792 3.483 4.686 1.00 98.25 91 LEU A N 1
ATOM 688 C CA . LEU A 1 91 ? 1.059 2.541 5.542 1.00 98.25 91 LEU A CA 1
ATOM 689 C C . LEU A 1 91 ? 1.649 2.478 6.958 1.00 98.25 91 LEU A C 1
ATOM 691 O O . LEU A 1 91 ? 0.907 2.465 7.940 1.00 98.25 91 LEU A O 1
ATOM 695 N N . CYS A 1 92 ? 2.979 2.508 7.091 1.00 96.88 92 CYS A N 1
ATOM 696 C CA . CYS A 1 92 ? 3.637 2.581 8.395 1.00 96.88 92 CYS A CA 1
ATOM 697 C C . CYS A 1 92 ? 3.332 3.893 9.140 1.00 96.88 92 CYS A C 1
ATOM 699 O O . CYS A 1 92 ? 3.054 3.861 10.342 1.00 96.88 92 CYS A O 1
ATOM 701 N N . GLN A 1 93 ? 3.365 5.044 8.458 1.00 96.56 93 GLN A N 1
ATOM 702 C CA . GLN A 1 93 ? 3.018 6.337 9.066 1.00 96.56 93 GLN A CA 1
ATOM 703 C C . GLN A 1 93 ? 1.537 6.398 9.458 1.00 96.56 93 GLN A C 1
ATOM 705 O O . GLN A 1 93 ? 1.200 6.833 10.557 1.00 96.56 93 GLN A O 1
ATOM 710 N N . GLU A 1 94 ? 0.643 5.928 8.596 1.00 98.25 94 GLU A N 1
ATOM 711 C CA . GLU A 1 94 ? -0.791 5.890 8.859 1.00 98.25 94 GLU A CA 1
ATOM 712 C C . GLU A 1 94 ? -1.109 4.973 10.039 1.00 98.25 94 GLU A C 1
ATOM 714 O O . GLU A 1 94 ? -1.827 5.385 10.947 1.00 98.25 94 GLU A O 1
ATOM 719 N N . ALA A 1 95 ? -0.515 3.778 10.101 1.00 98.00 95 ALA A N 1
ATOM 720 C CA . ALA A 1 95 ? -0.680 2.872 11.233 1.00 98.00 95 ALA A CA 1
ATOM 721 C C . ALA A 1 95 ? -0.150 3.473 12.545 1.00 98.00 95 ALA A C 1
ATOM 723 O O . ALA A 1 95 ? -0.779 3.311 13.590 1.00 98.00 95 ALA A O 1
ATOM 724 N N . LYS A 1 96 ? 0.965 4.216 12.502 1.00 97.19 96 LYS A N 1
ATOM 725 C CA . LYS A 1 96 ? 1.524 4.910 13.673 1.00 97.19 96 LYS A CA 1
ATOM 726 C C . LYS A 1 96 ? 0.543 5.919 14.283 1.00 97.19 96 LYS A C 1
ATOM 728 O O . LYS A 1 96 ? 0.504 6.043 15.504 1.00 97.19 96 LYS A O 1
ATOM 733 N N . TYR A 1 97 ? -0.221 6.644 13.462 1.00 97.56 97 TYR A N 1
ATOM 734 C CA . TYR A 1 97 ? -1.117 7.708 13.937 1.00 97.56 97 TYR A CA 1
ATOM 735 C C . TYR A 1 97 ? -2.581 7.270 14.082 1.00 97.56 97 TYR A C 1
ATOM 737 O O . TYR A 1 97 ? -3.242 7.643 15.047 1.00 97.56 97 TYR A O 1
ATOM 745 N N . ALA A 1 98 ? -3.100 6.476 13.147 1.00 97.75 98 ALA A N 1
ATOM 746 C CA . ALA A 1 98 ? -4.496 6.036 13.118 1.00 97.75 98 ALA A CA 1
ATOM 747 C C . ALA A 1 98 ? -4.715 4.626 13.704 1.00 97.75 98 ALA A C 1
ATOM 749 O O . ALA A 1 98 ? -5.855 4.260 13.999 1.00 97.75 98 ALA A O 1
ATOM 750 N N . GLY A 1 99 ? -3.644 3.856 13.919 1.00 97.69 99 GLY A N 1
ATOM 751 C CA . GLY A 1 99 ? -3.689 2.512 14.493 1.00 97.69 99 GLY A CA 1
ATOM 752 C C . GLY A 1 99 ? -4.176 1.426 13.527 1.00 97.69 99 GLY A C 1
ATOM 753 O O . GLY A 1 99 ? -4.778 1.691 12.485 1.00 97.69 99 GLY A O 1
ATOM 754 N N . HIS A 1 100 ? -3.963 0.165 13.915 1.00 96.31 100 HIS A N 1
ATOM 755 C CA . HIS A 1 100 ? -4.319 -0.997 13.090 1.00 96.31 100 HIS A CA 1
ATOM 756 C C . HIS A 1 100 ? -5.818 -1.312 13.023 1.00 96.31 100 HIS A C 1
ATOM 758 O O . HIS A 1 100 ? -6.245 -2.145 12.235 1.00 96.31 100 HIS A O 1
ATOM 764 N N . THR A 1 101 ? -6.648 -0.608 13.796 1.00 95.00 101 THR A N 1
ATOM 765 C CA . THR A 1 101 ? -8.108 -0.680 13.638 1.00 95.00 101 THR A CA 1
ATOM 766 C C . THR A 1 101 ? -8.564 -0.108 12.292 1.00 95.00 101 THR A C 1
ATOM 768 O O . THR A 1 101 ? -9.613 -0.501 11.792 1.00 95.00 101 THR A O 1
ATOM 771 N N . LEU A 1 102 ? -7.805 0.835 11.718 1.00 96.25 102 LEU A N 1
ATOM 772 C CA . LEU A 1 102 ? -8.143 1.511 10.460 1.00 96.25 102 LEU A CA 1
ATOM 773 C C . LEU A 1 102 ? -7.166 1.183 9.324 1.00 96.25 102 LEU A C 1
ATOM 775 O O . LEU A 1 102 ? -7.515 1.387 8.164 1.00 96.25 102 LEU A O 1
ATOM 779 N N . ILE A 1 103 ? -5.968 0.684 9.648 1.00 97.81 103 ILE A N 1
ATOM 780 C CA . ILE A 1 103 ? -4.871 0.473 8.697 1.00 97.81 103 ILE A CA 1
ATOM 781 C C . ILE A 1 103 ? -4.364 -0.968 8.785 1.00 97.81 103 ILE A C 1
ATOM 783 O O . ILE A 1 103 ? -4.021 -1.410 9.885 1.00 97.81 103 ILE A O 1
ATOM 787 N N . PRO A 1 104 ? -4.260 -1.701 7.659 1.00 96.75 104 PRO A N 1
ATOM 788 C CA . PRO A 1 104 ? -3.776 -3.077 7.674 1.00 96.75 104 PRO A CA 1
ATOM 789 C C . PRO A 1 104 ? -2.380 -3.163 8.285 1.00 96.75 104 PRO A C 1
ATOM 791 O O . PRO A 1 104 ? -1.524 -2.303 8.060 1.00 96.75 104 PRO A O 1
ATOM 794 N N . GLN A 1 105 ? -2.121 -4.231 9.034 1.00 95.62 105 GLN A N 1
ATOM 795 C CA . GLN A 1 105 ? -0.760 -4.504 9.475 1.00 95.62 105 GLN A CA 1
ATOM 796 C C . GLN A 1 105 ? 0.118 -4.897 8.282 1.00 95.62 105 GLN A C 1
ATOM 798 O O . GLN A 1 105 ? -0.173 -5.871 7.588 1.00 95.62 105 GLN A O 1
ATOM 803 N N . VAL A 1 106 ? 1.223 -4.179 8.074 1.00 95.88 106 VAL A N 1
ATOM 804 C CA . VAL A 1 106 ? 2.271 -4.580 7.126 1.00 95.88 106 VAL A CA 1
ATOM 805 C C . VAL A 1 106 ? 3.327 -5.395 7.864 1.00 95.88 106 VAL A C 1
ATOM 807 O O . VAL A 1 106 ? 3.790 -5.003 8.933 1.00 95.88 106 VAL A O 1
ATOM 810 N N . TYR A 1 107 ? 3.679 -6.553 7.315 1.00 94.19 107 TYR A N 1
ATOM 811 C CA . TYR A 1 107 ? 4.558 -7.524 7.962 1.00 94.19 107 TYR A CA 1
ATOM 812 C C . TYR A 1 107 ? 6.023 -7.340 7.584 1.00 94.19 107 TYR A C 1
ATOM 814 O O . TYR A 1 107 ? 6.892 -7.420 8.447 1.00 94.19 107 TYR A O 1
ATOM 822 N N . PHE A 1 108 ? 6.297 -7.112 6.300 1.00 94.50 108 PHE A N 1
ATOM 823 C CA . PHE A 1 108 ? 7.637 -6.818 5.801 1.00 94.50 108 PHE A CA 1
ATOM 824 C C . PHE A 1 108 ? 7.562 -6.127 4.440 1.00 94.50 108 PHE A C 1
ATOM 826 O O . PHE A 1 108 ? 6.550 -6.230 3.743 1.00 94.50 108 PHE A O 1
ATOM 833 N N . TYR A 1 109 ? 8.665 -5.490 4.056 1.00 95.94 109 TYR A N 1
ATOM 834 C CA . TYR A 1 109 ? 8.896 -4.919 2.735 1.00 95.94 109 TYR A CA 1
ATOM 835 C C . TYR A 1 109 ? 10.278 -5.341 2.225 1.00 95.94 109 TYR A C 1
ATOM 837 O O . TYR A 1 109 ? 11.261 -5.265 2.960 1.00 95.94 109 TYR A O 1
ATOM 845 N N . ASP A 1 110 ? 10.336 -5.798 0.977 1.00 96.12 110 ASP A N 1
ATOM 846 C CA . ASP A 1 110 ? 11.557 -6.088 0.230 1.00 96.12 110 ASP A CA 1
ATOM 847 C C . ASP A 1 110 ? 11.711 -5.030 -0.884 1.00 96.12 110 ASP A C 1
ATOM 849 O O . ASP A 1 110 ? 10.949 -5.050 -1.863 1.00 96.12 110 ASP A O 1
ATOM 853 N N . PRO A 1 111 ? 12.668 -4.091 -0.751 1.00 95.25 111 PRO A N 1
ATOM 854 C CA . PRO A 1 111 ? 12.883 -3.044 -1.742 1.00 95.25 111 PRO A CA 1
ATOM 855 C C . PRO A 1 111 ? 13.473 -3.553 -3.060 1.00 95.25 111 PRO A C 1
ATOM 857 O O . PRO A 1 111 ? 13.194 -2.954 -4.097 1.00 95.25 111 PRO A O 1
ATOM 860 N N . GLU A 1 112 ? 14.243 -4.647 -3.064 1.00 95.12 112 GLU A N 1
ATOM 861 C CA . GLU A 1 112 ? 14.803 -5.203 -4.305 1.00 95.12 112 GLU A CA 1
ATOM 862 C C . GLU A 1 112 ? 13.704 -5.812 -5.178 1.00 95.12 112 GLU A C 1
ATOM 864 O O . GLU A 1 112 ? 13.756 -5.732 -6.405 1.00 95.12 112 GLU A O 1
ATOM 869 N N . MET A 1 113 ? 12.677 -6.377 -4.540 1.00 96.88 113 MET A N 1
ATOM 870 C CA . MET A 1 113 ? 11.527 -6.984 -5.213 1.00 96.88 113 MET A CA 1
ATOM 871 C C . MET A 1 113 ? 10.324 -6.049 -5.351 1.00 96.88 113 MET A C 1
ATOM 873 O O . MET A 1 113 ? 9.329 -6.444 -5.968 1.00 96.88 113 MET A O 1
ATOM 877 N N . ALA A 1 114 ? 10.412 -4.830 -4.802 1.00 97.25 114 ALA A N 1
ATOM 878 C CA . ALA A 1 114 ? 9.333 -3.844 -4.741 1.00 97.25 114 ALA A CA 1
ATOM 879 C C . ALA A 1 114 ? 8.018 -4.461 -4.234 1.00 97.25 114 ALA A C 1
ATOM 881 O O . ALA A 1 114 ? 6.950 -4.317 -4.844 1.00 97.25 114 ALA A O 1
ATOM 882 N N . LEU A 1 115 ? 8.136 -5.217 -3.142 1.00 96.94 115 LEU A N 1
ATOM 883 C CA . LEU A 1 115 ? 7.115 -6.129 -2.648 1.00 96.94 115 LEU A CA 1
ATOM 884 C C . LEU A 1 115 ? 6.940 -5.976 -1.146 1.00 96.94 115 LEU A C 1
ATOM 886 O O . LEU A 1 115 ? 7.919 -5.928 -0.412 1.00 96.94 115 LEU A O 1
ATOM 890 N N . PHE A 1 116 ? 5.701 -5.982 -0.670 1.00 96.94 116 PHE A N 1
ATOM 891 C CA . PHE A 1 116 ? 5.415 -6.104 0.759 1.00 96.94 116 PHE A CA 1
ATOM 892 C C . PHE A 1 116 ? 4.296 -7.109 1.018 1.00 96.94 116 PHE A C 1
ATOM 894 O O . PHE A 1 116 ? 3.43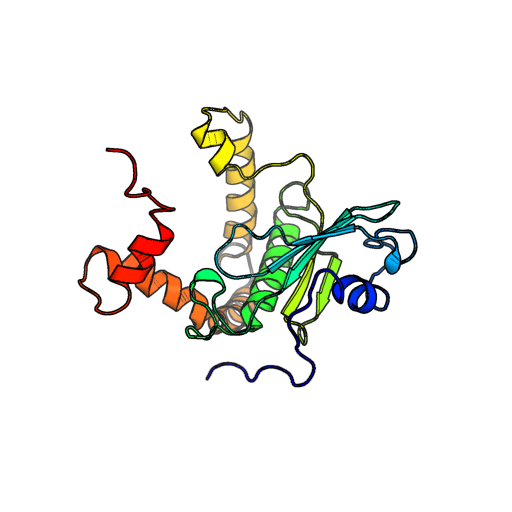2 -7.333 0.165 1.00 96.94 116 PHE A O 1
ATOM 901 N N . ALA A 1 117 ? 4.311 -7.704 2.210 1.00 96.50 117 ALA A N 1
ATOM 902 C CA . ALA A 1 117 ? 3.228 -8.551 2.697 1.00 96.50 117 ALA A CA 1
ATOM 903 C C . ALA A 1 117 ? 2.443 -7.835 3.795 1.00 96.50 117 ALA A C 1
ATOM 905 O O . ALA A 1 117 ? 3.036 -7.212 4.675 1.00 96.50 117 ALA A O 1
ATOM 906 N N . MET A 1 118 ? 1.120 -7.949 3.770 1.00 96.94 118 MET A N 1
ATOM 907 C CA . MET A 1 118 ? 0.228 -7.308 4.729 1.00 96.94 118 MET A CA 1
ATOM 908 C C . MET A 1 118 ? -0.954 -8.202 5.110 1.00 96.94 118 MET A C 1
ATOM 910 O O . MET A 1 118 ? -1.181 -9.268 4.535 1.00 96.94 118 MET A O 1
ATOM 914 N N . GLU A 1 119 ? -1.700 -7.754 6.109 1.00 96.75 119 GLU A N 1
ATOM 915 C CA . GLU A 1 119 ? -2.913 -8.386 6.605 1.00 96.75 119 GLU A CA 1
ATOM 916 C C . GLU A 1 119 ? -3.948 -8.630 5.498 1.00 96.75 119 GLU A C 1
ATOM 918 O O . GLU A 1 119 ? -4.246 -7.754 4.681 1.00 96.75 119 GLU A O 1
ATOM 923 N N . TYR A 1 120 ? -4.532 -9.831 5.495 1.00 96.56 120 TYR A N 1
ATOM 924 C CA . TYR A 1 120 ? -5.707 -10.112 4.685 1.00 96.56 120 TYR A CA 1
ATOM 925 C C . TYR A 1 120 ? -6.969 -9.619 5.388 1.00 96.56 120 TYR A C 1
ATOM 927 O O . TYR A 1 120 ? -7.375 -10.151 6.417 1.00 96.56 120 TYR A O 1
ATOM 935 N N . LEU A 1 121 ? -7.615 -8.616 4.798 1.00 95.25 121 LEU A N 1
ATOM 936 C CA . LEU A 1 121 ? -8.752 -7.915 5.390 1.00 95.25 121 LEU A CA 1
ATOM 937 C C . LEU A 1 121 ? -10.081 -8.677 5.254 1.00 95.25 121 LEU A C 1
ATOM 939 O O . LEU A 1 121 ? -11.104 -8.071 4.972 1.00 95.25 121 LEU A O 1
ATOM 943 N N . THR A 1 122 ? -10.128 -9.990 5.460 1.00 91.12 122 THR A N 1
ATOM 944 C CA . THR A 1 122 ? -11.407 -10.727 5.470 1.00 91.12 122 THR A CA 1
ATOM 945 C C . THR A 1 122 ? -12.223 -10.418 6.738 1.00 91.12 122 THR A C 1
ATOM 947 O O . THR A 1 122 ? -11.630 -10.271 7.807 1.00 91.12 122 THR A O 1
ATOM 950 N N . PRO A 1 123 ? -13.566 -10.285 6.677 1.00 92.69 123 PRO A N 1
ATOM 951 C CA . PRO A 1 123 ? -14.466 -10.415 5.521 1.00 92.69 123 PRO A CA 1
ATOM 952 C C . PRO A 1 123 ? -14.770 -9.077 4.811 1.00 92.69 123 PRO A C 1
ATOM 954 O O . PRO A 1 123 ? -15.856 -8.896 4.257 1.00 92.69 123 PRO A O 1
ATOM 957 N N . HIS A 1 124 ? -13.865 -8.097 4.869 1.00 92.62 124 HIS A N 1
ATOM 958 C CA . HIS A 1 124 ? -14.085 -6.773 4.290 1.00 92.62 124 HIS A CA 1
ATOM 959 C C . HIS A 1 124 ? -14.132 -6.814 2.761 1.00 92.62 124 HIS A C 1
ATOM 961 O O . HIS A 1 124 ? -13.516 -7.644 2.095 1.00 92.62 124 HIS A O 1
ATOM 967 N N . VAL A 1 125 ? -14.865 -5.855 2.203 1.00 92.31 125 VAL A N 1
ATOM 968 C CA . VAL A 1 125 ? -15.044 -5.661 0.765 1.00 92.31 125 VAL A CA 1
ATOM 969 C C . VAL A 1 125 ? -14.742 -4.213 0.403 1.00 92.31 125 VAL A C 1
ATOM 971 O O . VAL A 1 125 ? -14.849 -3.312 1.236 1.00 92.31 125 VAL A O 1
ATOM 974 N N . ILE A 1 126 ? -14.397 -3.969 -0.861 1.00 93.25 126 ILE A N 1
ATOM 975 C CA . ILE A 1 126 ? -14.148 -2.613 -1.357 1.00 93.25 126 ILE A CA 1
ATOM 976 C C . ILE A 1 126 ? -15.417 -1.763 -1.222 1.00 93.25 126 ILE A C 1
ATOM 978 O O . ILE A 1 126 ? -16.435 -2.050 -1.855 1.00 93.25 126 ILE A O 1
ATOM 982 N N . LEU A 1 127 ? -15.322 -0.670 -0.455 1.00 95.62 127 LEU A N 1
ATOM 983 C CA . LEU A 1 127 ? -16.433 0.226 -0.111 1.00 95.62 127 LEU A CA 1
ATOM 984 C C . LEU A 1 127 ? -17.265 0.661 -1.328 1.00 95.62 127 LEU A C 1
ATOM 986 O O . LEU A 1 127 ? -18.491 0.683 -1.263 1.00 95.62 127 LEU A O 1
ATOM 990 N N . ARG A 1 128 ? -16.614 0.956 -2.462 1.00 95.31 128 ARG A N 1
ATOM 991 C CA . ARG A 1 128 ? -17.285 1.358 -3.710 1.00 95.31 128 ARG A CA 1
ATOM 992 C C . ARG A 1 128 ? -18.359 0.357 -4.149 1.00 95.31 128 ARG A C 1
ATOM 994 O O . ARG A 1 128 ? -19.437 0.789 -4.544 1.00 95.31 128 ARG A O 1
ATOM 1001 N N . LYS A 1 129 ? -18.070 -0.950 -4.080 1.00 93.06 129 LYS A N 1
ATOM 1002 C CA . LYS A 1 129 ? -18.987 -2.017 -4.525 1.00 93.06 129 LYS A CA 1
ATOM 1003 C C . LYS A 1 129 ? -20.281 -1.970 -3.706 1.00 93.06 129 LYS A C 1
ATOM 1005 O O . LYS A 1 129 ? -21.375 -1.967 -4.255 1.00 93.06 129 LYS A O 1
ATOM 1010 N N . GLU A 1 130 ? -20.146 -1.803 -2.397 1.00 95.81 130 GLU A N 1
ATOM 1011 C CA . GLU A 1 130 ? -21.284 -1.769 -1.481 1.00 95.81 130 GLU A CA 1
ATOM 1012 C C . GLU A 1 130 ? -22.064 -0.450 -1.525 1.00 95.81 130 GLU A C 1
ATOM 1014 O O . GLU A 1 130 ? -23.285 -0.460 -1.379 1.00 95.81 130 GLU A O 1
ATOM 1019 N N . LEU A 1 131 ? -21.389 0.680 -1.765 1.00 96.56 131 LEU A N 1
ATOM 1020 C CA . LEU A 1 131 ? -22.064 1.965 -1.974 1.00 96.56 131 LEU A CA 1
ATOM 1021 C C . LEU A 1 131 ? -22.920 1.954 -3.247 1.00 96.56 131 LEU A C 1
ATOM 1023 O O . LEU A 1 131 ? -24.041 2.456 -3.217 1.00 96.56 131 LEU A O 1
ATOM 1027 N N . ILE A 1 132 ? -22.437 1.342 -4.336 1.00 97.06 132 ILE A N 1
ATOM 1028 C CA . ILE A 1 132 ? -23.228 1.134 -5.564 1.00 97.06 132 ILE A CA 1
ATOM 1029 C C . ILE A 1 132 ? -24.473 0.286 -5.267 1.00 97.06 132 ILE A C 1
ATOM 1031 O O . ILE A 1 132 ? -25.557 0.595 -5.754 1.00 97.06 132 ILE A O 1
ATOM 1035 N N . ASN A 1 133 ? -24.344 -0.720 -4.399 1.00 96.81 133 ASN A N 1
ATOM 1036 C CA . ASN A 1 133 ? -25.458 -1.554 -3.939 1.00 96.81 133 ASN A CA 1
ATOM 1037 C C . ASN A 1 133 ? -26.387 -0.848 -2.926 1.00 96.81 133 ASN A C 1
ATOM 1039 O O . ASN A 1 133 ? -27.281 -1.479 -2.363 1.00 96.81 133 ASN A O 1
ATOM 1043 N N . GLY A 1 134 ? -26.184 0.446 -2.652 1.00 97.12 134 GLY A N 1
ATOM 1044 C CA . GLY A 1 134 ? -27.022 1.233 -1.745 1.00 97.12 134 GLY A CA 1
ATOM 1045 C C . GLY A 1 134 ? -26.847 0.891 -0.262 1.00 97.12 134 GLY A C 1
ATOM 1046 O O . GLY A 1 134 ? -27.670 1.294 0.566 1.00 97.12 134 GLY A O 1
ATOM 1047 N N . LYS A 1 135 ? -25.790 0.156 0.103 1.00 97.56 135 LYS A N 1
ATOM 1048 C CA . LYS A 1 135 ? -25.531 -0.215 1.495 1.00 97.56 135 LYS A CA 1
ATOM 1049 C C . LYS A 1 135 ? -25.114 1.003 2.312 1.00 97.56 135 LYS A C 1
ATOM 1051 O O . LYS A 1 135 ? -24.327 1.840 1.873 1.00 97.56 135 LYS A O 1
ATOM 1056 N N . LYS A 1 136 ? -25.617 1.072 3.544 1.00 96.50 136 LYS A N 1
ATOM 1057 C CA . LYS A 1 136 ? -25.279 2.121 4.511 1.00 96.50 136 LYS A CA 1
ATOM 1058 C C . LYS A 1 136 ? -24.305 1.591 5.554 1.00 96.50 136 LYS A C 1
ATOM 1060 O O . LYS A 1 136 ? -24.472 0.485 6.061 1.00 96.50 136 LYS A O 1
ATOM 1065 N N . PHE A 1 137 ? -23.333 2.422 5.910 1.00 96.69 137 PHE A N 1
ATOM 1066 C CA . PHE A 1 137 ? -22.298 2.120 6.895 1.00 96.69 137 PHE A CA 1
ATOM 1067 C C . PHE A 1 137 ? -22.345 3.174 8.007 1.00 96.69 137 PHE A C 1
ATOM 1069 O O . PHE A 1 137 ? -21.788 4.256 7.830 1.00 96.69 137 PHE A O 1
ATOM 1076 N N . PRO A 1 138 ? -23.016 2.901 9.143 1.00 96.94 138 PRO A N 1
ATOM 1077 C CA . PRO A 1 138 ? -23.269 3.913 10.173 1.00 96.94 138 PRO A CA 1
ATOM 1078 C C . PRO A 1 138 ? -22.009 4.587 10.730 1.00 96.94 138 PRO A C 1
ATOM 1080 O O . PRO A 1 138 ? -22.057 5.761 11.078 1.00 96.94 138 PRO A O 1
ATOM 1083 N N . LYS A 1 139 ? -20.886 3.861 10.782 1.00 97.00 139 LYS A N 1
ATOM 1084 C CA . LYS A 1 139 ? -19.607 4.359 11.309 1.00 97.00 139 LYS A CA 1
ATOM 1085 C C . LYS A 1 139 ? -18.686 4.978 10.259 1.00 97.00 139 LYS A C 1
ATOM 1087 O O . LYS A 1 139 ? -17.686 5.576 10.625 1.00 97.00 139 LYS A O 1
ATOM 1092 N N . LEU A 1 140 ? -19.025 4.898 8.968 1.00 97.00 140 LEU A N 1
ATOM 1093 C CA . LEU A 1 140 ? -18.116 5.297 7.888 1.00 97.00 140 LEU A CA 1
ATOM 1094 C C . LEU A 1 140 ? -17.620 6.740 8.033 1.00 97.00 140 LEU A C 1
ATOM 1096 O O . LEU A 1 140 ? -16.430 6.993 7.890 1.00 97.00 140 LEU A O 1
ATOM 1100 N N . ALA A 1 141 ? -18.520 7.680 8.330 1.00 97.88 141 ALA A N 1
ATOM 1101 C CA . ALA A 1 141 ? -18.146 9.082 8.492 1.00 97.88 141 ALA A CA 1
ATOM 1102 C C . ALA A 1 141 ? -17.227 9.303 9.705 1.00 97.88 141 ALA A C 1
ATOM 1104 O O . ALA A 1 141 ? -16.280 10.080 9.620 1.00 97.88 141 ALA A O 1
ATOM 1105 N N . GLU A 1 142 ? -17.487 8.607 10.815 1.00 98.19 142 GLU A N 1
ATOM 1106 C CA . GLU A 1 142 ? -16.673 8.699 12.028 1.00 98.19 142 GLU A CA 1
ATOM 1107 C C . GLU A 1 142 ? -15.284 8.088 11.813 1.00 98.19 142 GLU A C 1
ATOM 1109 O O . GLU A 1 142 ? -14.281 8.726 12.128 1.00 98.19 142 GLU A O 1
ATOM 1114 N N . ASP A 1 143 ? -15.218 6.890 11.231 1.00 97.88 143 ASP A N 1
ATOM 1115 C CA . ASP A 1 143 ? -13.970 6.159 11.007 1.00 97.88 143 ASP A CA 1
ATOM 1116 C C . ASP A 1 143 ? -13.067 6.894 10.004 1.00 97.88 143 ASP A C 1
ATOM 1118 O O . ASP A 1 143 ? -11.888 7.119 10.282 1.00 97.88 143 ASP A O 1
ATOM 1122 N N . ILE A 1 144 ? -13.624 7.362 8.878 1.00 98.19 144 ILE A N 1
ATOM 1123 C CA . ILE A 1 144 ? -12.881 8.162 7.891 1.00 98.19 144 ILE A CA 1
ATOM 1124 C C . ILE A 1 144 ? -12.492 9.525 8.468 1.00 98.19 144 ILE A C 1
ATOM 1126 O O . ILE A 1 144 ? -11.363 9.969 8.274 1.00 98.19 144 ILE A O 1
ATOM 1130 N N . GLY A 1 145 ? -13.387 10.185 9.208 1.00 98.50 145 GLY A N 1
ATOM 113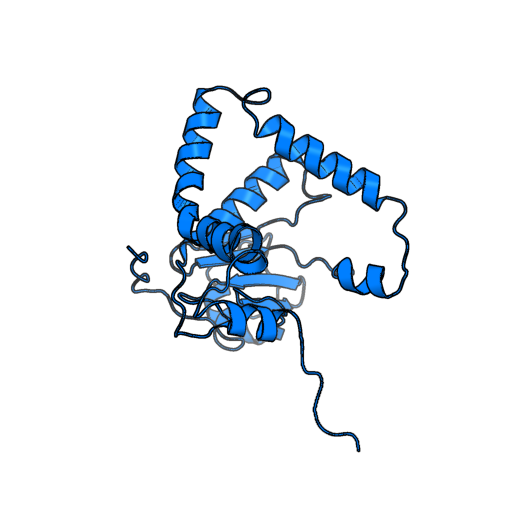1 C CA . GLY A 1 145 ? -13.086 11.462 9.855 1.00 98.50 145 GLY A CA 1
ATOM 1132 C C . GLY A 1 145 ? -11.939 11.342 10.858 1.00 98.50 145 GLY A C 1
ATOM 1133 O O . GLY A 1 145 ? -11.028 12.169 10.858 1.00 98.50 145 GLY A O 1
ATOM 1134 N N . ARG A 1 146 ? -11.935 10.277 11.667 1.00 98.38 146 ARG A N 1
ATOM 1135 C CA . ARG A 1 146 ? -10.854 9.971 12.608 1.00 98.38 146 ARG A CA 1
ATOM 1136 C C . ARG A 1 146 ? -9.549 9.669 11.886 1.00 98.38 146 ARG A C 1
ATOM 1138 O O . ARG A 1 146 ? -8.525 10.216 12.283 1.00 98.38 146 ARG A O 1
ATOM 1145 N N . PHE A 1 147 ? -9.591 8.836 10.846 1.00 98.62 147 PHE A N 1
ATOM 1146 C CA . PHE A 1 147 ? -8.427 8.536 10.017 1.00 98.62 147 PHE A CA 1
ATOM 1147 C C . PHE A 1 147 ? -7.802 9.825 9.473 1.00 98.62 147 PHE A C 1
ATOM 1149 O O . PHE A 1 147 ? -6.643 10.098 9.765 1.00 98.62 147 PHE A O 1
ATOM 1156 N N . LEU A 1 148 ? -8.590 10.656 8.782 1.00 98.62 148 LEU A N 1
ATOM 1157 C CA . LEU A 1 148 ? -8.126 11.916 8.198 1.00 98.62 148 LEU A CA 1
ATOM 1158 C C . LEU A 1 148 ? -7.576 12.876 9.257 1.00 98.62 148 LEU A C 1
ATOM 1160 O O . LEU A 1 148 ? -6.521 13.467 9.057 1.00 98.62 148 LEU A O 1
ATOM 1164 N N . ALA A 1 149 ? -8.266 13.033 10.390 1.00 98.31 149 ALA A N 1
ATOM 1165 C CA . ALA A 1 149 ? -7.808 13.918 11.456 1.00 98.31 149 ALA A CA 1
ATOM 1166 C C . ALA A 1 149 ? -6.463 13.454 12.033 1.00 98.31 149 ALA A C 1
ATOM 1168 O O . ALA A 1 149 ? -5.544 14.258 12.155 1.00 98.31 149 ALA A O 1
ATOM 1169 N N . GLN A 1 150 ? -6.330 12.162 12.353 1.00 98.19 150 GLN A N 1
ATOM 1170 C CA . GLN A 1 150 ? -5.103 11.602 12.920 1.00 98.19 150 GLN A CA 1
ATOM 1171 C C . GLN A 1 150 ? -3.936 11.679 11.935 1.00 98.19 150 GLN A C 1
ATOM 1173 O O . GLN A 1 150 ? -2.843 12.087 12.319 1.00 98.19 150 GLN A O 1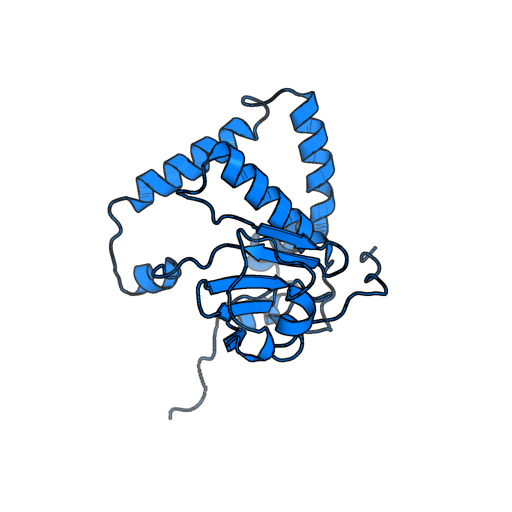
ATOM 1178 N N . THR A 1 151 ? -4.139 11.323 10.668 1.00 98.19 151 THR A N 1
ATOM 1179 C CA . THR A 1 151 ? -3.039 11.288 9.698 1.00 98.19 151 THR A CA 1
ATOM 1180 C C . THR A 1 151 ? -2.645 12.684 9.243 1.00 98.19 151 THR A C 1
ATOM 1182 O O . THR A 1 151 ? -1.467 13.027 9.312 1.00 98.19 151 THR A O 1
ATOM 1185 N N . LEU A 1 152 ? -3.597 13.535 8.852 1.00 98.31 152 LEU A N 1
ATOM 1186 C CA . LEU A 1 152 ? -3.289 14.858 8.304 1.00 98.31 152 LEU A CA 1
ATOM 1187 C C . LEU A 1 152 ? -2.764 15.822 9.369 1.00 98.31 152 LEU A C 1
ATOM 1189 O O . LEU A 1 152 ? -1.809 16.549 9.104 1.00 98.31 152 LEU A O 1
ATOM 1193 N N . PHE A 1 153 ? -3.335 15.825 10.581 1.00 98.38 153 PHE A N 1
ATOM 1194 C CA . PHE A 1 153 ? -2.871 16.729 11.637 1.00 98.38 153 PHE A CA 1
ATOM 1195 C C . PHE A 1 153 ? -1.438 16.389 12.043 1.00 98.38 153 PHE A C 1
ATOM 1197 O O . PHE A 1 153 ? -0.559 17.249 11.965 1.00 98.38 153 PHE A O 1
ATOM 1204 N N . ASN A 1 154 ? -1.180 15.125 12.392 1.00 97.75 154 ASN A N 1
ATOM 1205 C CA . ASN A 1 154 ? 0.139 14.683 12.837 1.00 97.75 154 ASN A CA 1
ATOM 1206 C C . ASN A 1 154 ? 1.194 14.684 11.715 1.00 97.75 154 ASN A C 1
ATOM 1208 O O . ASN A 1 154 ? 2.383 14.589 12.018 1.00 97.75 154 ASN A O 1
ATOM 1212 N N . THR A 1 155 ? 0.790 14.813 10.439 1.00 97.25 155 THR A N 1
ATOM 1213 C CA . THR A 1 155 ? 1.713 14.959 9.296 1.00 97.25 155 THR A CA 1
ATOM 1214 C C . THR A 1 155 ? 1.854 16.398 8.745 1.00 97.25 155 THR A C 1
ATOM 1216 O O . THR A 1 155 ? 2.555 16.642 7.750 1.00 97.25 155 THR A O 1
ATOM 1219 N N . SER A 1 156 ? 1.228 17.374 9.413 1.00 97.81 156 SER A N 1
ATOM 1220 C CA . SER A 1 156 ? 1.258 18.805 9.067 1.00 97.81 156 SER A CA 1
ATOM 1221 C C . SER A 1 156 ? 2.344 19.587 9.812 1.00 97.81 156 SER A C 1
ATOM 1223 O O . SER A 1 156 ? 2.811 19.156 10.861 1.00 97.81 156 SER A O 1
ATOM 1225 N N . ASP A 1 157 ? 2.668 20.795 9.339 1.00 97.81 157 ASP A N 1
ATOM 1226 C CA . ASP A 1 157 ? 3.545 21.749 10.042 1.00 97.81 157 ASP A CA 1
ATOM 1227 C C . ASP A 1 157 ? 3.043 22.155 11.445 1.00 97.81 157 ASP A C 1
ATOM 1229 O O . ASP A 1 157 ? 3.804 22.722 12.224 1.00 97.81 157 ASP A O 1
ATOM 1233 N N . ILE A 1 158 ? 1.776 21.875 11.780 1.00 97.12 158 ILE A N 1
ATOM 1234 C CA . ILE A 1 158 ? 1.191 22.137 13.105 1.00 97.12 158 ILE A CA 1
ATOM 1235 C C . ILE A 1 158 ? 1.443 20.958 14.057 1.00 97.12 158 ILE A C 1
ATOM 1237 O O . ILE A 1 158 ? 1.661 21.162 15.250 1.00 97.12 158 ILE A O 1
ATOM 1241 N N . GLY A 1 159 ? 1.387 19.725 13.545 1.00 95.69 159 GLY A N 1
ATOM 1242 C CA . GLY A 1 159 ? 1.434 18.504 14.354 1.00 95.69 159 GLY A CA 1
ATOM 1243 C C . GLY A 1 159 ? 2.821 17.880 14.522 1.00 95.69 159 GLY A C 1
ATOM 1244 O O . GLY A 1 159 ? 2.955 16.931 15.290 1.00 95.69 159 GLY A O 1
ATOM 1245 N N . MET A 1 160 ? 3.852 18.381 13.835 1.00 96.00 160 MET A N 1
ATOM 1246 C CA . MET A 1 160 ? 5.223 17.871 13.956 1.00 96.00 160 MET A CA 1
ATOM 1247 C C . MET A 1 160 ? 6.270 18.982 14.018 1.00 96.00 160 MET A C 1
ATOM 1249 O O . MET A 1 160 ? 5.999 20.138 13.698 1.00 96.00 160 MET A O 1
ATOM 1253 N N . SER A 1 161 ? 7.503 18.625 14.390 1.00 98.00 161 SER A N 1
ATOM 1254 C CA . SER A 1 161 ? 8.609 19.580 14.344 1.00 98.00 161 SER A CA 1
ATOM 1255 C C . SER A 1 161 ? 8.986 19.929 12.899 1.00 98.00 161 SER A C 1
ATOM 1257 O O . SER A 1 161 ? 8.875 19.115 11.979 1.00 98.00 161 SER A O 1
ATOM 1259 N N . ALA A 1 162 ? 9.510 21.139 12.690 1.00 98.00 162 ALA A N 1
ATOM 1260 C CA . ALA A 1 162 ? 9.956 21.587 11.371 1.00 98.00 162 ALA A CA 1
ATOM 1261 C C . ALA A 1 162 ? 11.048 20.687 10.757 1.00 98.00 162 ALA A C 1
ATOM 1263 O O . ALA A 1 162 ? 11.141 20.598 9.532 1.00 98.00 162 ALA A O 1
ATOM 1264 N N . GLU A 1 163 ? 11.869 20.045 11.595 1.00 98.25 163 GLU A N 1
ATOM 1265 C CA . GLU A 1 163 ? 12.888 19.072 11.191 1.00 98.25 163 GLU A CA 1
ATOM 1266 C C . GLU A 1 163 ? 12.241 17.799 10.638 1.00 98.25 163 GLU A C 1
ATOM 1268 O O . GLU A 1 163 ? 12.495 17.433 9.489 1.00 98.25 163 GLU A O 1
ATOM 1273 N N . GLN A 1 164 ? 11.337 17.182 11.409 1.00 96.81 164 GLN A N 1
ATOM 1274 C CA . GLN A 1 164 ? 10.589 15.995 10.984 1.00 96.81 164 GLN A CA 1
ATOM 1275 C C . GLN A 1 164 ? 9.823 16.268 9.689 1.00 96.81 164 GLN A C 1
ATOM 1277 O O . GLN A 1 164 ? 9.841 15.446 8.774 1.00 96.81 164 GLN A O 1
ATOM 1282 N N . LYS A 1 165 ? 9.224 17.460 9.565 1.00 97.69 165 LYS A N 1
ATOM 1283 C CA . LYS A 1 165 ? 8.475 17.845 8.366 1.00 97.69 165 LYS A CA 1
ATOM 1284 C C . LYS A 1 165 ? 9.346 17.924 7.131 1.00 97.69 165 LYS A C 1
ATOM 1286 O O . LYS A 1 165 ? 8.939 17.458 6.067 1.00 97.69 165 LYS A O 1
ATOM 1291 N N . LYS A 1 166 ? 10.538 18.504 7.253 1.00 97.88 166 LYS A N 1
ATOM 1292 C CA . LYS A 1 166 ? 11.482 18.623 6.136 1.00 97.88 166 LYS A CA 1
ATOM 1293 C C . LYS A 1 166 ? 12.032 17.266 5.729 1.00 97.88 166 LYS A C 1
ATOM 1295 O O . LYS A 1 166 ? 12.075 16.998 4.534 1.00 97.88 166 LYS A O 1
ATOM 1300 N N . ALA A 1 167 ? 12.363 16.409 6.693 1.00 96.56 167 ALA A N 1
ATOM 1301 C CA . ALA A 1 167 ? 12.790 15.041 6.416 1.00 96.56 167 ALA A CA 1
ATOM 1302 C C . ALA A 1 167 ? 11.703 14.259 5.660 1.00 96.56 167 ALA A C 1
ATOM 1304 O O . ALA A 1 167 ? 11.967 13.736 4.580 1.00 96.56 167 ALA A O 1
ATOM 1305 N N . LEU A 1 168 ? 10.462 14.280 6.161 1.00 96.12 168 LEU A N 1
ATOM 1306 C CA . LEU A 1 168 ? 9.335 13.586 5.533 1.00 96.12 168 LEU A CA 1
ATOM 1307 C C . LEU A 1 168 ? 9.025 14.150 4.137 1.00 96.12 168 LEU A C 1
ATOM 1309 O O . LEU A 1 168 ? 8.769 13.409 3.196 1.00 96.12 168 LEU A O 1
ATOM 1313 N N . THR A 1 169 ? 9.089 15.473 3.974 1.00 96.62 169 THR A N 1
ATOM 1314 C CA . THR A 1 169 ? 8.877 16.116 2.667 1.00 96.62 169 THR A CA 1
ATOM 1315 C C . THR A 1 169 ? 9.959 15.715 1.667 1.00 96.62 169 THR A C 1
ATOM 1317 O O . THR A 1 169 ? 9.636 15.417 0.523 1.00 96.62 169 THR A O 1
ATOM 1320 N N . ALA A 1 170 ? 11.229 15.684 2.083 1.00 96.69 1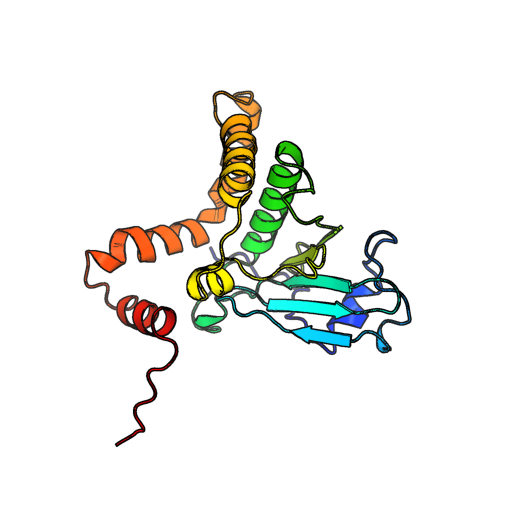70 ALA A N 1
ATOM 1321 C CA . ALA A 1 170 ? 12.337 15.278 1.223 1.00 96.69 170 ALA A CA 1
ATOM 1322 C C . ALA A 1 170 ? 12.210 13.815 0.776 1.00 96.69 170 ALA A C 1
ATOM 1324 O O . ALA A 1 170 ? 12.432 13.516 -0.393 1.00 96.69 170 ALA A O 1
ATOM 1325 N N . GLU A 1 171 ? 11.800 12.928 1.685 1.00 94.62 171 GLU A N 1
ATOM 1326 C CA . GLU A 1 171 ? 11.543 11.521 1.382 1.00 94.62 171 GLU A CA 1
ATOM 1327 C C . GLU A 1 171 ? 10.432 11.365 0.331 1.00 94.62 171 GLU A C 1
ATOM 1329 O O . GLU A 1 171 ? 10.643 10.749 -0.713 1.00 94.62 171 GLU A O 1
ATOM 1334 N N . PHE A 1 172 ? 9.266 11.981 0.554 1.00 96.31 172 PHE A N 1
ATOM 1335 C CA . PHE A 1 172 ? 8.101 11.815 -0.323 1.00 96.31 172 PHE A CA 1
ATOM 1336 C C . PHE A 1 172 ? 8.141 12.646 -1.612 1.00 96.31 172 PHE A C 1
ATOM 1338 O O . PHE A 1 172 ? 7.405 12.338 -2.550 1.00 96.31 172 PHE A O 1
ATOM 1345 N N . ALA A 1 173 ? 9.011 13.656 -1.711 1.00 96.06 173 ALA A N 1
ATOM 1346 C CA . ALA A 1 173 ? 9.190 14.442 -2.936 1.00 96.06 173 ALA A CA 1
ATOM 1347 C C . ALA A 1 173 ? 9.648 13.587 -4.130 1.00 96.06 173 ALA A C 1
ATOM 1349 O O . ALA A 1 173 ? 9.389 13.936 -5.282 1.00 96.06 173 ALA A O 1
ATOM 1350 N N . LEU A 1 174 ? 10.294 12.450 -3.863 1.00 94.62 174 LEU A N 1
ATOM 1351 C CA . LEU A 1 174 ? 10.733 11.505 -4.887 1.00 94.62 174 LEU A CA 1
ATOM 1352 C C . LEU A 1 174 ? 9.581 10.680 -5.487 1.00 94.62 174 LEU A C 1
ATOM 1354 O O . LEU A 1 174 ? 9.765 10.069 -6.535 1.00 94.62 174 LEU A O 1
ATOM 1358 N N . ASN A 1 175 ? 8.366 10.736 -4.928 1.00 95.56 175 ASN A N 1
ATOM 1359 C CA . ASN A 1 175 ? 7.170 10.107 -5.507 1.00 95.56 175 ASN A CA 1
ATOM 1360 C C . ASN A 1 175 ? 6.585 10.896 -6.705 1.00 95.56 175 ASN A C 1
ATOM 1362 O O . ASN A 1 175 ? 5.385 10.860 -6.989 1.00 95.56 175 ASN A O 1
ATOM 1366 N N . HIS A 1 176 ? 7.432 11.650 -7.409 1.00 93.75 176 HIS A N 1
ATOM 1367 C CA . HIS A 1 176 ? 7.028 12.609 -8.432 1.00 93.75 176 HIS A CA 1
ATOM 1368 C C . HIS A 1 176 ? 6.355 11.951 -9.647 1.00 93.75 176 HIS A C 1
ATOM 1370 O O . HIS A 1 176 ? 5.542 12.591 -10.306 1.00 93.75 176 HIS A O 1
ATOM 1376 N N . GLU A 1 177 ? 6.658 10.685 -9.962 1.00 91.75 177 GLU A N 1
ATOM 1377 C CA . GLU A 1 177 ? 6.017 9.975 -11.078 1.00 91.75 177 GLU A CA 1
ATOM 1378 C C . GLU A 1 177 ? 4.518 9.749 -10.822 1.00 91.75 177 GLU A C 1
ATOM 1380 O O . GLU A 1 177 ? 3.700 9.998 -11.708 1.00 91.75 177 GLU A O 1
ATOM 1385 N N . LEU A 1 178 ? 4.131 9.363 -9.597 1.00 92.81 178 LEU A N 1
ATOM 1386 C CA . LEU A 1 178 ? 2.717 9.234 -9.226 1.00 92.81 178 LEU A CA 1
ATOM 1387 C C . LEU A 1 178 ? 2.026 10.600 -9.097 1.00 92.81 178 LEU A C 1
ATOM 1389 O O . LEU A 1 178 ? 0.860 10.736 -9.485 1.00 92.81 178 LEU A O 1
ATOM 1393 N N . CYS A 1 179 ? 2.735 11.623 -8.606 1.00 93.94 179 CYS A N 1
ATOM 1394 C CA . CYS A 1 179 ? 2.226 12.998 -8.606 1.00 93.94 179 CYS A CA 1
ATOM 1395 C C . CYS A 1 179 ? 1.922 13.467 -10.032 1.00 93.94 179 CYS A C 1
ATOM 1397 O O . CYS A 1 179 ? 0.819 13.941 -10.294 1.00 93.94 179 CYS A O 1
ATOM 1399 N N . LYS A 1 180 ? 2.836 13.223 -10.978 1.00 90.62 180 LYS A N 1
ATOM 1400 C CA . LYS A 1 180 ? 2.643 13.563 -12.389 1.00 90.62 180 LYS A CA 1
ATOM 1401 C C . LYS A 1 180 ? 1.425 12.869 -13.000 1.00 90.62 180 LYS A C 1
ATOM 1403 O O . LYS A 1 180 ? 0.657 13.515 -13.702 1.00 90.62 180 LYS A O 1
ATOM 1408 N N . ILE A 1 181 ? 1.203 11.583 -12.710 1.00 89.12 181 ILE A N 1
ATOM 1409 C CA . ILE A 1 181 ? -0.014 10.881 -13.161 1.00 89.12 181 ILE A CA 1
ATOM 1410 C C . ILE A 1 181 ? -1.271 11.600 -12.650 1.00 89.12 181 ILE A C 1
ATOM 1412 O O . ILE A 1 181 ? -2.238 11.768 -13.390 1.00 89.12 181 ILE A O 1
ATOM 1416 N N . THR A 1 182 ? -1.257 12.053 -11.397 1.00 89.75 182 THR A N 1
ATOM 1417 C CA . THR A 1 182 ? -2.377 12.788 -10.793 1.00 89.75 182 THR A CA 1
ATOM 1418 C C . THR A 1 182 ? -2.581 14.147 -11.468 1.00 89.75 182 THR A C 1
ATOM 1420 O O . THR A 1 182 ? -3.705 14.489 -11.832 1.00 89.75 182 THR A O 1
ATOM 1423 N N . GLU A 1 183 ? -1.506 14.905 -11.687 1.00 89.25 183 GLU A N 1
ATOM 1424 C CA . GLU A 1 183 ? -1.527 16.195 -12.387 1.00 89.25 183 GLU A CA 1
ATOM 1425 C C . GLU A 1 183 ? -2.083 16.060 -13.810 1.00 89.25 183 GLU A C 1
ATOM 1427 O O . GLU A 1 183 ? -2.989 16.800 -14.199 1.00 89.25 183 GLU A O 1
ATOM 1432 N N . ASP A 1 184 ? -1.584 15.081 -14.564 1.00 85.62 184 ASP A N 1
ATOM 1433 C CA . ASP A 1 184 ? -1.961 14.855 -15.955 1.00 85.62 184 ASP A CA 1
ATOM 1434 C C . ASP A 1 184 ? -3.426 14.382 -16.061 1.00 85.62 184 ASP A C 1
ATOM 1436 O O . ASP A 1 184 ? -4.197 14.927 -16.854 1.00 85.62 184 ASP A O 1
ATOM 1440 N N . LEU A 1 185 ? -3.847 13.400 -15.251 1.00 82.44 185 LEU A N 1
ATOM 1441 C CA . LEU A 1 185 ? -5.177 12.782 -15.364 1.00 82.44 185 LEU A CA 1
ATOM 1442 C C . LEU A 1 185 ? -6.296 13.582 -14.693 1.00 82.44 185 LEU A C 1
ATOM 1444 O O . LEU A 1 185 ? -7.408 13.621 -15.218 1.00 82.44 185 LEU A O 1
ATOM 1448 N N . ILE A 1 186 ? -6.034 14.182 -13.530 1.00 82.75 186 ILE A N 1
ATOM 1449 C CA . ILE A 1 186 ? -7.069 14.857 -12.738 1.00 82.75 186 ILE A CA 1
ATOM 1450 C C . ILE A 1 186 ? -7.120 16.347 -13.071 1.00 82.75 186 ILE A C 1
ATOM 1452 O O . ILE A 1 186 ? -8.204 16.885 -13.287 1.00 82.75 186 ILE A O 1
ATOM 1456 N N . SER A 1 187 ? -5.966 17.015 -13.127 1.00 79.44 187 SER A N 1
ATOM 1457 C CA . SER A 1 187 ? -5.921 18.480 -13.225 1.00 79.44 187 SER A CA 1
ATOM 1458 C C . SER A 1 187 ? -5.897 18.993 -14.664 1.00 79.44 187 SER A C 1
ATOM 1460 O O . SER A 1 187 ? -6.425 20.072 -14.924 1.00 79.44 187 SER A O 1
ATOM 1462 N N . GLN A 1 188 ? -5.296 18.252 -15.602 1.00 74.00 188 GLN A N 1
ATOM 1463 C CA . GLN A 1 188 ? -5.088 18.732 -16.975 1.00 74.00 188 GLN A CA 1
ATOM 1464 C C . GLN A 1 188 ? -6.008 18.066 -18.004 1.00 74.00 188 GLN A C 1
ATOM 1466 O O . GLN A 1 188 ? -6.653 18.764 -18.791 1.00 74.00 188 GLN A O 1
ATOM 1471 N N . SER A 1 189 ? -6.108 16.734 -18.007 1.00 73.25 189 SER A N 1
ATOM 1472 C CA . SER A 1 189 ? -6.858 16.002 -19.036 1.00 73.25 189 SER A CA 1
ATOM 1473 C C . SER A 1 189 ? -8.338 16.387 -19.178 1.00 73.25 189 SER A C 1
ATOM 1475 O O . SER A 1 189 ? -8.820 16.334 -20.308 1.00 73.25 189 SER A O 1
ATOM 1477 N N . PRO A 1 190 ? -9.091 16.768 -18.125 1.00 74.88 190 PRO A N 1
ATOM 1478 C CA . PRO A 1 190 ? -10.493 17.158 -18.298 1.00 74.88 190 PRO A CA 1
ATOM 1479 C C . PRO A 1 190 ? -10.686 18.494 -19.026 1.00 74.88 190 PRO A C 1
ATOM 1481 O O . PRO A 1 190 ? -11.756 18.742 -19.577 1.00 74.88 190 PRO A O 1
ATOM 1484 N N . ILE A 1 191 ? -9.673 19.364 -19.010 1.00 73.94 191 ILE A N 1
ATOM 1485 C CA . ILE A 1 191 ? -9.759 20.746 -19.511 1.00 73.94 191 ILE A CA 1
ATOM 1486 C C . ILE A 1 191 ? -8.947 20.976 -20.789 1.00 73.94 191 ILE A C 1
ATOM 1488 O O . ILE A 1 191 ? -8.995 22.062 -21.363 1.00 73.94 191 ILE A O 1
ATOM 1492 N N . THR A 1 192 ? -8.202 19.969 -21.248 1.00 66.81 192 THR A N 1
ATOM 1493 C CA . THR A 1 192 ? -7.368 20.052 -22.450 1.00 66.81 192 THR A CA 1
ATOM 1494 C C . THR A 1 192 ? -7.501 18.798 -23.305 1.00 66.81 192 THR A C 1
ATOM 1496 O O . THR A 1 192 ? -7.590 17.679 -22.804 1.00 66.81 192 THR A O 1
ATOM 1499 N N . THR A 1 193 ? -7.464 18.969 -24.627 1.00 58.47 193 THR A N 1
ATOM 1500 C CA . THR A 1 193 ? -7.367 17.852 -25.574 1.00 58.47 193 THR A CA 1
ATOM 1501 C C . THR A 1 193 ? -5.927 17.336 -25.584 1.00 58.47 193 THR A C 1
ATOM 1503 O O . THR A 1 193 ? -5.137 17.675 -26.463 1.00 58.47 193 THR A O 1
ATOM 1506 N N . LEU A 1 194 ? -5.537 16.558 -24.574 1.00 54.12 194 LEU A N 1
ATOM 1507 C CA . LEU A 1 194 ? -4.217 15.926 -24.557 1.00 54.12 194 LEU A CA 1
ATOM 1508 C C . LEU A 1 194 ? -4.204 14.760 -25.554 1.00 54.12 194 LEU A C 1
ATOM 1510 O O . LEU A 1 194 ? -4.825 13.712 -25.333 1.00 54.12 194 LEU A O 1
ATOM 1514 N N . ASN A 1 195 ? -3.484 14.946 -26.663 1.00 48.31 195 ASN A N 1
ATOM 1515 C CA . ASN A 1 195 ? -3.151 13.882 -27.607 1.00 48.31 195 ASN A CA 1
ATOM 1516 C C . ASN A 1 195 ? -2.306 12.825 -26.872 1.00 48.31 195 ASN A C 1
ATOM 1518 O O . ASN A 1 195 ? -1.162 13.089 -26.513 1.00 48.31 195 ASN A O 1
ATOM 1522 N N . GLY A 1 196 ? -2.889 11.650 -26.609 1.00 53.50 196 GLY A N 1
ATOM 1523 C CA . GLY A 1 196 ? -2.229 10.502 -25.966 1.00 53.50 196 GLY A CA 1
ATOM 1524 C C . GLY A 1 196 ? -2.865 10.035 -24.650 1.00 53.50 196 GLY A C 1
ATOM 1525 O O . GLY A 1 196 ? -2.872 8.840 -24.382 1.00 53.50 196 GLY A O 1
ATOM 1526 N N . ILE A 1 197 ? -3.473 10.934 -23.866 1.00 52.25 197 ILE A N 1
ATOM 1527 C CA . ILE A 1 197 ? -4.095 10.607 -22.559 1.00 52.25 197 ILE A CA 1
ATOM 1528 C C . ILE A 1 197 ? -5.613 10.375 -22.684 1.00 52.25 197 ILE A C 1
ATOM 1530 O O . ILE A 1 197 ? -6.204 9.586 -21.947 1.00 52.25 197 ILE A O 1
ATOM 1534 N N . THR A 1 198 ? -6.247 10.991 -23.683 1.00 50.25 198 THR A N 1
ATOM 1535 C CA . THR A 1 198 ? -7.688 10.874 -23.968 1.00 50.25 198 THR A CA 1
ATOM 1536 C C . THR A 1 198 ? -8.149 9.437 -24.257 1.00 50.25 198 THR A C 1
ATOM 1538 O O . THR A 1 198 ? -9.220 9.041 -23.800 1.00 50.25 198 THR A O 1
ATOM 1541 N N . GLY A 1 199 ? -7.337 8.614 -24.931 1.00 51.41 199 GLY A N 1
ATOM 1542 C CA . GLY A 1 199 ? -7.651 7.191 -25.153 1.00 51.41 199 GLY A CA 1
ATOM 1543 C C . GLY A 1 199 ? -7.592 6.339 -23.876 1.00 51.41 199 GLY A C 1
ATOM 1544 O O . GLY A 1 199 ? -8.333 5.368 -23.722 1.00 51.41 199 GLY A O 1
ATOM 1545 N N . LEU A 1 200 ? -6.754 6.743 -22.926 1.00 53.19 200 LEU A N 1
ATOM 1546 C CA . LEU A 1 200 ? -6.497 6.029 -21.682 1.00 53.19 200 LEU A CA 1
ATOM 1547 C C . LEU A 1 200 ? -7.611 6.229 -20.659 1.00 53.19 200 LEU A C 1
ATOM 1549 O O . LEU A 1 200 ? -8.138 5.244 -20.145 1.00 53.19 200 LEU A O 1
ATOM 1553 N N . LEU A 1 201 ? -8.064 7.469 -20.458 1.00 51.94 201 LEU A N 1
ATOM 1554 C CA . LEU A 1 201 ? -9.223 7.761 -19.609 1.00 51.94 201 LEU A CA 1
ATOM 1555 C C . LEU A 1 201 ? 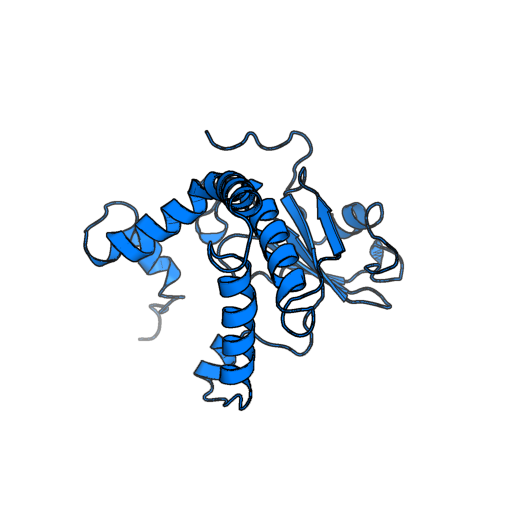-10.481 7.014 -20.084 1.00 51.94 201 LEU A C 1
ATOM 1557 O O . LEU A 1 201 ? -11.225 6.489 -19.256 1.00 51.94 201 LEU A O 1
ATOM 1561 N N . LEU A 1 202 ? -10.687 6.889 -21.401 1.00 49.22 202 LEU A N 1
ATOM 1562 C CA . LEU A 1 202 ? -11.801 6.127 -21.979 1.00 49.22 202 LEU A CA 1
ATOM 1563 C C . LEU A 1 202 ? -11.698 4.623 -21.685 1.00 49.22 202 LEU A C 1
ATOM 1565 O O . LEU A 1 202 ? -12.690 4.017 -21.287 1.00 49.22 202 LEU A O 1
ATOM 1569 N N . SER A 1 203 ? -10.506 4.030 -21.800 1.00 50.22 203 SER A N 1
ATOM 1570 C CA . SER A 1 203 ? -10.296 2.615 -21.448 1.00 50.22 203 SER A CA 1
ATOM 1571 C C . SER A 1 203 ? -10.393 2.326 -19.938 1.00 50.22 203 SER A C 1
ATOM 1573 O O . SER A 1 203 ? -10.708 1.205 -19.553 1.00 50.22 203 SER A O 1
ATOM 1575 N N . TRP A 1 204 ? -10.167 3.331 -19.080 1.00 51.31 204 TRP A N 1
ATOM 1576 C CA . TRP A 1 204 ? -10.174 3.192 -17.615 1.00 51.31 204 TRP A CA 1
ATOM 1577 C C . TRP A 1 204 ? -11.528 3.500 -16.967 1.00 51.31 204 TRP A C 1
ATOM 1579 O O . TRP A 1 204 ? -11.848 2.948 -15.916 1.00 51.31 204 TRP A O 1
ATOM 1589 N N . THR A 1 205 ? -12.322 4.394 -17.559 1.00 44.91 205 THR A N 1
ATOM 1590 C CA . THR A 1 205 ? -13.642 4.794 -17.033 1.00 44.91 205 THR A CA 1
ATOM 1591 C C . THR A 1 205 ? -14.796 3.983 -17.616 1.00 44.91 205 THR A C 1
ATOM 1593 O O . THR A 1 205 ? -15.873 3.960 -17.022 1.00 44.91 205 THR A O 1
ATOM 1596 N N . MET A 1 206 ? -14.584 3.281 -18.735 1.00 36.50 206 MET A N 1
ATOM 1597 C CA . MET A 1 206 ? -15.591 2.426 -19.363 1.00 36.50 206 MET A CA 1
ATOM 1598 C C . MET A 1 206 ? -15.111 0.972 -19.442 1.00 36.50 206 MET A C 1
ATOM 1600 O O . MET A 1 206 ? -14.542 0.564 -20.457 1.00 36.50 206 MET A O 1
ATOM 1604 N N . PRO A 1 207 ? -15.368 0.145 -18.413 1.00 38.75 207 PRO A N 1
ATOM 1605 C CA . PRO A 1 207 ? -15.218 -1.294 -18.547 1.00 38.75 207 PRO A CA 1
ATOM 1606 C C . PRO A 1 207 ? -16.307 -1.795 -19.507 1.00 38.75 207 PRO A C 1
ATOM 1608 O O . PRO A 1 207 ? -17.449 -2.003 -19.115 1.00 38.75 207 PRO A O 1
ATOM 1611 N N . SER A 1 208 ? -15.960 -1.935 -20.789 1.00 39.69 208 SER A N 1
ATOM 1612 C CA . SER A 1 208 ? -16.738 -2.625 -21.828 1.00 39.69 208 SER A CA 1
ATOM 1613 C C . SER A 1 208 ? -18.259 -2.382 -21.807 1.00 39.69 208 SER A C 1
ATOM 1615 O O . SER A 1 208 ? -19.026 -3.236 -21.357 1.00 39.69 208 SER A O 1
ATOM 1617 N N . ILE A 1 209 ? -18.730 -1.306 -22.442 1.00 34.47 209 ILE A N 1
ATOM 1618 C CA . ILE A 1 209 ? -19.990 -1.435 -23.185 1.00 34.47 209 ILE A CA 1
ATOM 1619 C C . ILE A 1 209 ? -19.652 -2.363 -24.354 1.00 34.47 209 ILE A C 1
ATOM 1621 O O . ILE A 1 209 ? -19.006 -1.943 -25.311 1.00 34.47 209 ILE A O 1
ATOM 1625 N N . ARG A 1 210 ? -19.990 -3.654 -24.243 1.00 29.92 210 ARG A N 1
ATOM 1626 C CA . ARG A 1 210 ? -19.881 -4.583 -25.375 1.00 29.92 210 ARG A CA 1
ATOM 1627 C C . ARG A 1 210 ? -20.775 -4.050 -26.504 1.00 29.92 210 ARG A C 1
ATOM 1629 O O . ARG A 1 210 ? -21.985 -3.969 -26.294 1.00 29.92 210 ARG A O 1
ATOM 1636 N N . PRO A 1 211 ? -20.248 -3.726 -27.696 1.00 32.41 211 PRO A N 1
ATOM 1637 C CA . PRO A 1 211 ? -21.088 -3.562 -28.867 1.00 32.41 211 PRO A CA 1
ATOM 1638 C C . PRO A 1 211 ? -21.458 -4.971 -29.336 1.00 32.41 211 PRO A C 1
ATOM 1640 O O . PRO A 1 211 ? -20.637 -5.675 -29.917 1.00 32.41 211 PRO A O 1
ATOM 1643 N N . GLY A 1 212 ? -22.659 -5.430 -28.987 1.00 34.03 212 GLY A N 1
ATOM 1644 C CA . GLY A 1 212 ? -23.098 -6.785 -29.322 1.00 34.03 212 GLY A CA 1
ATOM 1645 C C . GLY A 1 212 ? -24.386 -7.207 -28.629 1.00 34.03 212 GLY A C 1
ATOM 1646 O O . GLY A 1 212 ? -24.410 -8.239 -27.969 1.00 34.03 212 GLY A O 1
ATOM 1647 N N . LEU A 1 213 ? -25.426 -6.383 -28.743 1.00 35.19 213 LEU A N 1
ATOM 1648 C CA . LEU A 1 213 ? -26.829 -6.773 -28.587 1.00 35.19 213 LEU A CA 1
ATOM 1649 C C . LEU A 1 213 ? -27.668 -5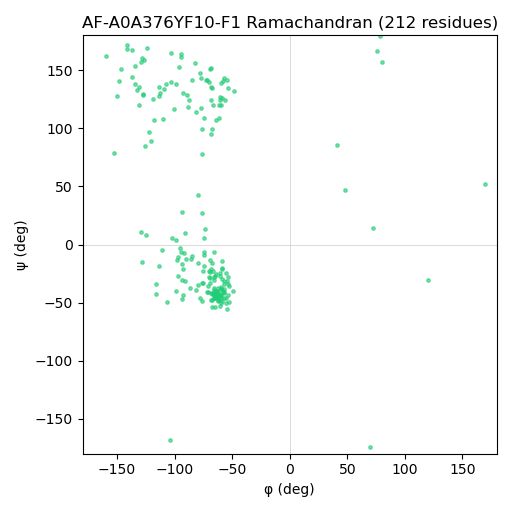.800 -29.428 1.00 35.19 213 LEU A C 1
ATOM 1651 O O . LEU A 1 213 ? -28.211 -4.814 -28.935 1.00 35.19 213 LEU A O 1
ATOM 1655 N N . MET A 1 214 ? -27.682 -6.067 -30.731 1.00 34.00 214 MET A N 1
ATOM 1656 C CA . MET A 1 214 ? -28.846 -5.897 -31.598 1.00 34.00 214 MET A CA 1
ATOM 1657 C C . MET A 1 214 ? -29.075 -7.235 -32.286 1.00 34.00 214 MET A C 1
ATOM 1659 O O . MET A 1 214 ? -28.054 -7.866 -32.647 1.00 34.00 214 MET A O 1
#